Protein AF-A0A7C3QTP2-F1 (afdb_monomer_lite)

Sequence (251 aa):
MKILRPEEAEGLHLVMREFTPEELAEAYRLAREAFTAADLQAYTELDEGILAREVLGELEGNGQPARYEVHLSARTERHIKELRALAVAAHNGAEFATTLGQIMERLEAGPWSFGEPLYRLPAMEVHVRQVVLSSLVVDFAVHDRLPLVFLRGIKRAAVNLAGQDGAQPGGEVRPKTEGTIRIIRPEDSRGEPLLFRELTPEEPAEVYRLARESFTAADLQKYTELDEGVPAREVLAELEAAQKAIEEKPQ

pLDDT: mean 71.99, std 21.17, range [31.69, 98.0]

Secondary structure (DSSP, 8-state):
-----GGGSTT------PPPHHHHHHHHHHHHHHS-HHHHHHHHHS-HHHIIIIITTSTTSTTPPPPPEEEE-HHHHHHHHHHHHHHHHTT-HHHHHHHHHHHHHHHHH-GGGSSEEEEEEGGGTEEEEEEEETTEEEEEEEESSSSEEEEEEEEE-----TTSTT--TT---------------GGG------------THHHHHHHHHHHHH--HHHHHHT---PPPEEHHHHHHHHHHHHHHHHTS--

Structure (mmCIF, N/CA/C/O backbone):
data_AF-A0A7C3QTP2-F1
#
_entry.id   AF-A0A7C3QTP2-F1
#
loop_
_atom_site.group_PDB
_atom_site.id
_atom_site.type_symbol
_atom_site.label_atom_id
_atom_site.label_alt_id
_atom_site.label_comp_id
_atom_site.label_asym_id
_atom_site.label_entity_id
_atom_site.label_seq_id
_atom_site.pdbx_PDB_ins_code
_atom_site.Cartn_x
_atom_site.Cartn_y
_atom_site.Cartn_z
_atom_site.occupancy
_atom_site.B_iso_or_equiv
_atom_site.auth_seq_id
_atom_site.auth_comp_id
_atom_site.auth_asym_id
_atom_site.auth_atom_id
_atom_site.pdbx_PDB_model_num
ATOM 1 N N . MET A 1 1 ? -39.160 11.984 -22.315 1.00 39.50 1 MET A N 1
ATOM 2 C CA . MET A 1 1 ? -39.287 11.403 -20.964 1.00 39.50 1 MET A CA 1
ATOM 3 C C . MET A 1 1 ? -39.734 9.958 -21.149 1.00 39.50 1 MET A C 1
ATOM 5 O O . MET A 1 1 ? -40.855 9.741 -21.586 1.00 39.50 1 MET A O 1
ATOM 9 N N . LYS A 1 2 ? -38.812 8.995 -21.036 1.00 39.81 2 LYS A N 1
ATOM 10 C CA . LYS A 1 2 ? -39.054 7.586 -21.388 1.00 39.81 2 LYS A CA 1
ATOM 11 C C . LYS A 1 2 ? -39.356 6.835 -20.090 1.00 39.81 2 LYS A C 1
ATOM 13 O O . LYS A 1 2 ? -38.495 6.777 -19.221 1.00 39.81 2 LYS A O 1
ATOM 18 N N . ILE A 1 3 ? -40.588 6.359 -19.943 1.00 48.62 3 ILE A N 1
ATOM 19 C CA . ILE A 1 3 ? -41.019 5.553 -18.797 1.00 48.62 3 ILE A CA 1
ATOM 20 C C . ILE A 1 3 ? -40.575 4.116 -19.095 1.00 48.62 3 ILE A C 1
ATOM 22 O O . ILE A 1 3 ? -41.005 3.546 -20.099 1.00 48.62 3 ILE A O 1
ATOM 26 N N . LEU A 1 4 ? -39.647 3.591 -18.294 1.00 42.47 4 LEU A N 1
ATOM 27 C CA . LEU A 1 4 ? -39.165 2.208 -18.389 1.00 42.47 4 LEU A CA 1
ATOM 28 C C . LEU A 1 4 ? -40.241 1.240 -17.882 1.00 42.47 4 LEU A C 1
ATOM 30 O O . LEU A 1 4 ? -41.051 1.603 -17.024 1.00 42.47 4 LEU A O 1
ATOM 34 N N . ARG A 1 5 ? -40.275 0.030 -18.451 1.00 57.88 5 ARG A N 1
ATOM 35 C CA . ARG A 1 5 ? -41.284 -0.988 -18.122 1.00 57.88 5 ARG A CA 1
ATOM 36 C C . ARG A 1 5 ? -40.893 -1.758 -16.848 1.00 57.88 5 ARG A C 1
ATOM 38 O O . ARG A 1 5 ? -39.701 -1.930 -16.610 1.00 57.88 5 ARG A O 1
ATOM 45 N N . PRO A 1 6 ? -41.860 -2.250 -16.047 1.00 50.66 6 PRO A N 1
ATOM 46 C CA . PRO A 1 6 ? -41.593 -2.939 -14.774 1.00 50.66 6 PRO A CA 1
ATOM 47 C C . PRO A 1 6 ? -40.699 -4.181 -14.906 1.00 50.66 6 PRO A C 1
ATOM 49 O O . PRO A 1 6 ? -39.936 -4.488 -13.999 1.00 50.66 6 PRO A O 1
ATOM 52 N N . GLU A 1 7 ? -40.738 -4.848 -16.058 1.00 47.31 7 GLU A N 1
ATOM 53 C CA . GLU A 1 7 ? -39.912 -6.024 -16.361 1.00 47.31 7 GLU A CA 1
ATOM 54 C C . GLU A 1 7 ? -38.417 -5.720 -16.614 1.00 47.31 7 GLU A C 1
ATOM 56 O O . GLU A 1 7 ? -37.604 -6.636 -16.663 1.00 47.31 7 GLU A O 1
ATOM 61 N N . GLU A 1 8 ? -38.013 -4.448 -16.721 1.00 48.19 8 GLU A N 1
ATOM 62 C CA . GLU A 1 8 ? -36.600 -4.041 -16.850 1.00 48.19 8 GLU A CA 1
ATOM 63 C C . GLU A 1 8 ? -35.935 -3.748 -15.483 1.00 48.19 8 GLU A C 1
ATOM 65 O O . GLU A 1 8 ? -34.758 -3.391 -15.432 1.00 48.19 8 GLU A O 1
ATOM 70 N N . ALA A 1 9 ? -36.665 -3.911 -14.368 1.00 49.00 9 ALA A N 1
ATOM 71 C CA . ALA A 1 9 ? -36.191 -3.632 -13.005 1.00 49.00 9 ALA A CA 1
ATOM 72 C C . ALA A 1 9 ? -35.708 -4.872 -12.217 1.00 49.00 9 ALA A C 1
ATOM 74 O O . ALA A 1 9 ? -35.194 -4.723 -11.111 1.00 49.00 9 ALA A O 1
ATOM 75 N N . GLU A 1 10 ? -35.810 -6.087 -12.764 1.00 43.88 10 GLU A N 1
ATOM 76 C CA . GLU A 1 10 ? -35.509 -7.336 -12.030 1.00 43.88 10 GLU A CA 1
ATOM 77 C C . GLU A 1 10 ? -34.025 -7.769 -12.048 1.00 43.88 10 GLU A C 1
ATOM 79 O O . GLU A 1 10 ? -33.681 -8.865 -11.614 1.00 43.88 10 GLU A O 1
ATOM 84 N N . GLY A 1 11 ? -33.108 -6.920 -12.519 1.00 42.31 11 GLY A N 1
ATOM 85 C CA . GLY A 1 11 ? -31.705 -7.301 -12.744 1.00 42.31 11 GLY A CA 1
ATOM 86 C C . GLY A 1 11 ? -30.684 -6.908 -11.671 1.00 42.31 11 GLY A C 1
ATOM 87 O O . GLY A 1 11 ? -29.497 -7.133 -11.887 1.00 42.31 11 GLY A O 1
ATOM 88 N N . LEU A 1 12 ? -31.089 -6.281 -10.560 1.00 36.62 12 LEU A N 1
ATOM 89 C CA . LEU A 1 12 ? -30.155 -5.708 -9.574 1.00 36.62 12 LEU A CA 1
ATOM 90 C C . LEU A 1 12 ? -30.670 -5.824 -8.132 1.00 36.62 12 LEU A C 1
ATOM 92 O O . LEU A 1 12 ? -30.607 -4.887 -7.342 1.00 36.62 12 LEU A O 1
ATOM 96 N N . HIS A 1 13 ? -31.134 -7.012 -7.752 1.00 36.44 13 HIS A N 1
ATOM 97 C CA . HIS A 1 13 ? -31.083 -7.398 -6.346 1.00 36.44 13 HIS A CA 1
ATOM 98 C C . HIS A 1 13 ? -29.657 -7.864 -6.041 1.00 36.44 13 HIS A C 1
ATOM 100 O O . HIS A 1 13 ? -29.325 -9.035 -6.218 1.00 36.44 13 HIS A O 1
ATOM 106 N N . LEU A 1 14 ? -28.800 -6.942 -5.583 1.00 34.09 14 LEU A N 1
ATOM 107 C CA . LEU A 1 14 ? -27.666 -7.338 -4.751 1.00 34.09 14 LEU A CA 1
ATOM 108 C C . LEU A 1 14 ? -28.293 -7.992 -3.518 1.00 34.09 14 LEU A C 1
ATOM 110 O O . LEU A 1 14 ? -28.811 -7.310 -2.633 1.00 34.09 14 LEU A O 1
ATOM 114 N N . VAL A 1 15 ? -28.354 -9.320 -3.516 1.00 34.38 15 VAL A N 1
ATOM 115 C CA . VAL A 1 15 ? -28.761 -10.068 -2.336 1.00 34.38 15 VAL A CA 1
ATOM 116 C C . VAL A 1 15 ? -27.679 -9.774 -1.310 1.00 34.38 15 VAL A C 1
ATOM 118 O O . VAL A 1 15 ? -26.566 -10.286 -1.416 1.00 34.38 15 VAL A O 1
ATOM 121 N N . MET A 1 16 ? -27.979 -8.900 -0.347 1.00 31.69 16 MET A N 1
ATOM 122 C CA . MET A 1 16 ? -27.217 -8.845 0.890 1.00 31.69 16 MET A CA 1
ATOM 123 C C . MET A 1 16 ? -27.441 -10.189 1.573 1.00 31.69 16 MET A C 1
ATOM 125 O O . MET A 1 16 ? -28.389 -10.365 2.334 1.00 31.69 16 MET A O 1
ATOM 129 N N . ARG A 1 17 ? -26.636 -11.183 1.199 1.00 54.34 17 ARG A N 1
ATOM 130 C CA . ARG A 1 17 ? -26.600 -12.452 1.903 1.00 54.34 17 ARG A CA 1
ATOM 131 C C . ARG A 1 17 ? -26.052 -12.129 3.283 1.00 54.34 17 ARG A C 1
ATOM 133 O O . ARG A 1 17 ? -24.918 -11.673 3.408 1.00 54.34 17 ARG A O 1
ATOM 140 N N . GLU A 1 18 ? -26.887 -12.310 4.295 1.00 54.28 18 GLU A N 1
ATOM 141 C CA . GLU A 1 18 ? -26.429 -12.295 5.674 1.00 54.28 18 GLU A CA 1
ATOM 142 C C . GLU A 1 18 ? -25.393 -13.410 5.812 1.00 54.28 18 GLU A C 1
ATOM 144 O O . GLU A 1 18 ? -25.676 -14.577 5.533 1.00 54.28 18 GLU A O 1
ATOM 149 N N . PHE A 1 19 ? -24.162 -13.027 6.145 1.00 62.38 19 PHE A N 1
ATOM 150 C CA . PHE A 1 19 ? -23.107 -13.987 6.416 1.00 62.38 19 PHE A CA 1
ATOM 151 C C . PHE A 1 19 ? -23.491 -14.776 7.664 1.00 62.38 19 PHE A C 1
ATOM 153 O O . PHE A 1 19 ? -23.837 -14.200 8.700 1.00 62.38 19 PHE A O 1
ATOM 160 N N . THR A 1 20 ? -23.426 -16.098 7.562 1.00 81.00 20 THR A N 1
ATOM 161 C CA . THR A 1 20 ? -23.571 -16.972 8.726 1.00 81.00 20 THR A CA 1
ATOM 162 C C . THR A 1 20 ? -22.431 -16.712 9.717 1.00 81.00 20 THR A C 1
ATOM 164 O O . THR A 1 20 ? -21.344 -16.285 9.310 1.00 81.00 20 THR A O 1
ATOM 167 N N . PRO A 1 21 ? -22.631 -16.961 11.023 1.00 61.06 21 PRO A N 1
ATOM 168 C CA . PRO A 1 21 ? -21.562 -16.853 12.010 1.00 61.06 21 PRO A CA 1
ATOM 169 C C . PRO A 1 21 ? -20.305 -17.657 11.643 1.00 61.06 21 PRO A C 1
ATOM 171 O O . PRO A 1 21 ? -19.206 -17.191 11.942 1.00 61.06 21 PRO A O 1
ATOM 174 N N . GLU A 1 22 ? -20.432 -18.807 10.964 1.00 60.72 22 GLU A N 1
ATOM 175 C CA . GLU A 1 22 ? -19.278 -19.573 10.475 1.00 60.72 22 GLU A CA 1
ATOM 176 C C . GLU A 1 22 ? -18.556 -18.882 9.313 1.00 60.72 22 GLU A C 1
ATOM 178 O O . GLU A 1 22 ? -17.332 -18.800 9.330 1.00 60.72 22 GLU A O 1
ATOM 183 N N . GLU A 1 23 ? -19.279 -18.336 8.330 1.00 59.62 23 GLU A N 1
ATOM 184 C CA . GLU A 1 23 ? -18.666 -17.582 7.225 1.00 59.62 23 GLU A CA 1
ATOM 185 C C . GLU A 1 23 ? -17.977 -16.312 7.722 1.00 59.62 23 GLU A C 1
ATOM 187 O O . GLU A 1 23 ? -16.914 -15.945 7.228 1.00 59.62 23 GLU A O 1
ATOM 192 N N . LEU A 1 24 ? -18.560 -15.661 8.730 1.00 53.72 24 LEU A N 1
ATOM 193 C CA . LEU A 1 24 ? -17.943 -14.538 9.422 1.00 53.72 24 LEU A CA 1
ATOM 194 C C . LEU A 1 24 ? -16.686 -14.989 10.168 1.00 53.72 24 LEU A C 1
ATOM 196 O O . LEU A 1 24 ? -15.647 -14.360 10.010 1.00 53.72 24 LEU A O 1
ATOM 200 N N . ALA A 1 25 ? -16.743 -16.079 10.937 1.00 54.16 25 ALA A N 1
ATOM 201 C CA . ALA A 1 25 ? -15.590 -16.616 11.660 1.00 54.16 25 ALA A CA 1
ATOM 202 C C . ALA A 1 25 ? -14.457 -17.058 10.720 1.00 54.16 25 ALA A C 1
ATOM 204 O O . ALA A 1 25 ? -13.287 -16.828 11.022 1.00 54.16 25 ALA A O 1
ATOM 205 N N . GLU A 1 26 ? -14.795 -17.629 9.568 1.00 58.34 26 GLU A N 1
ATOM 206 C CA . GLU A 1 26 ? -13.856 -18.040 8.529 1.00 58.34 26 GLU A CA 1
ATOM 207 C C . GLU A 1 26 ? -13.271 -16.833 7.788 1.00 58.34 26 GLU A C 1
ATOM 209 O O . GLU A 1 26 ? -12.059 -16.751 7.603 1.00 58.34 26 GLU A O 1
ATOM 214 N N . ALA A 1 27 ? -14.088 -15.832 7.450 1.00 52.66 27 ALA A N 1
ATOM 215 C CA . ALA A 1 27 ? -13.608 -14.559 6.917 1.00 52.66 27 ALA A CA 1
ATOM 216 C C . ALA A 1 27 ? -12.699 -13.837 7.925 1.00 52.66 27 ALA A C 1
ATOM 218 O O . ALA A 1 27 ? -11.672 -13.282 7.537 1.00 52.66 27 ALA A O 1
ATOM 219 N N . TYR A 1 28 ? -13.020 -13.899 9.221 1.00 51.44 28 TYR A N 1
ATOM 220 C CA . TYR A 1 28 ? -12.173 -13.402 10.304 1.00 51.44 28 TYR A CA 1
ATOM 221 C C . TYR A 1 28 ? -10.883 -14.205 10.439 1.00 51.44 28 TYR A C 1
ATOM 223 O O . TYR A 1 28 ? -9.834 -13.605 10.655 1.00 51.44 28 TYR A O 1
ATOM 231 N N . ARG A 1 29 ? -10.928 -15.534 10.293 1.00 55.88 29 ARG A N 1
ATOM 232 C CA . ARG A 1 29 ? -9.736 -16.387 10.292 1.00 55.88 29 ARG A CA 1
ATOM 233 C C . ARG A 1 29 ? -8.841 -16.053 9.108 1.00 55.88 29 ARG A C 1
ATOM 235 O O . ARG A 1 29 ? -7.669 -15.797 9.324 1.00 55.88 29 ARG A O 1
ATOM 242 N N . LEU A 1 30 ? -9.381 -15.972 7.895 1.00 52.03 30 LEU A N 1
ATOM 243 C CA . LEU A 1 30 ? -8.636 -15.624 6.682 1.00 52.03 30 LEU A CA 1
ATOM 244 C C . LEU A 1 30 ? -8.094 -14.189 6.733 1.00 52.03 30 LEU A C 1
ATOM 246 O O . LEU A 1 30 ? -6.962 -13.936 6.320 1.00 52.03 30 LEU A O 1
ATOM 250 N N . ALA A 1 31 ? -8.861 -13.246 7.287 1.00 47.97 31 ALA A N 1
ATOM 251 C CA . ALA A 1 31 ? -8.382 -11.894 7.552 1.00 47.97 31 ALA A CA 1
ATOM 252 C C . ALA A 1 31 ? -7.242 -11.905 8.581 1.00 47.97 31 ALA A C 1
ATOM 254 O O . ALA A 1 31 ? -6.238 -11.245 8.356 1.00 47.97 31 ALA A O 1
ATOM 255 N N . ARG A 1 32 ? -7.352 -12.693 9.655 1.00 44.44 32 ARG A N 1
ATOM 256 C CA . ARG A 1 32 ? -6.334 -12.863 10.706 1.00 44.44 32 ARG A CA 1
ATOM 257 C C . ARG A 1 32 ? -5.135 -13.728 10.291 1.00 44.44 32 ARG A C 1
ATOM 259 O O . ARG A 1 32 ? -4.078 -13.636 10.887 1.00 44.44 32 ARG A O 1
ATOM 266 N N . GLU A 1 33 ? -5.255 -14.582 9.288 1.00 48.97 33 GLU A N 1
ATOM 267 C CA . GLU A 1 33 ? -4.113 -15.296 8.701 1.00 48.97 33 GLU A CA 1
ATOM 268 C C . GLU A 1 33 ? -3.343 -14.389 7.742 1.00 48.97 33 GLU A C 1
ATOM 270 O O . GLU A 1 33 ? -2.141 -14.554 7.541 1.00 48.97 33 GLU A O 1
ATOM 275 N N . ALA A 1 34 ? -4.028 -13.397 7.176 1.00 47.16 34 ALA A N 1
ATOM 276 C CA . ALA A 1 34 ? -3.427 -12.403 6.307 1.00 47.16 34 ALA A CA 1
ATOM 277 C C . ALA A 1 34 ? -3.008 -11.101 7.012 1.00 47.16 34 ALA A C 1
ATOM 279 O O . ALA A 1 34 ? -2.331 -10.285 6.390 1.00 47.16 34 ALA A O 1
ATOM 280 N N . PHE A 1 35 ? -3.411 -10.920 8.269 1.00 45.53 35 PHE A N 1
ATOM 281 C CA . PHE A 1 35 ? -2.879 -9.959 9.230 1.00 45.53 35 PHE A CA 1
ATOM 282 C C . PHE A 1 35 ? -2.231 -10.773 10.341 1.00 45.53 35 PHE A C 1
ATOM 284 O O . PHE A 1 35 ? -2.936 -11.277 11.212 1.00 45.53 35 PHE A O 1
ATOM 291 N N . THR A 1 36 ? -0.911 -10.941 10.317 1.00 57.16 36 THR A N 1
ATOM 292 C CA . THR A 1 36 ? -0.241 -11.673 11.396 1.00 57.16 36 THR A CA 1
ATOM 293 C C . THR A 1 36 ? -0.551 -11.009 12.741 1.00 57.16 36 THR A C 1
ATOM 295 O O . THR A 1 36 ? -0.814 -9.808 12.816 1.00 57.16 36 THR A O 1
ATOM 298 N N . ALA A 1 37 ? -0.522 -11.775 13.834 1.00 46.78 37 ALA A N 1
ATOM 299 C CA . ALA A 1 37 ? -0.627 -11.178 15.166 1.00 46.78 37 ALA A CA 1
ATOM 300 C C . ALA A 1 37 ? 0.446 -10.087 15.381 1.00 46.78 37 ALA A C 1
ATOM 302 O O . ALA A 1 37 ? 0.185 -9.153 16.123 1.00 46.78 37 ALA A O 1
ATOM 303 N N . ALA A 1 38 ? 1.583 -10.159 14.674 1.00 48.75 38 ALA A N 1
ATOM 304 C CA . ALA A 1 38 ? 2.617 -9.125 14.616 1.00 48.75 38 ALA A CA 1
ATOM 305 C C . ALA A 1 38 ? 2.172 -7.861 13.879 1.00 48.75 38 ALA A C 1
ATOM 307 O O . ALA A 1 38 ? 2.346 -6.769 14.409 1.00 48.75 38 ALA A O 1
ATOM 308 N N . ASP A 1 39 ? 1.545 -8.005 12.703 1.00 50.25 39 ASP A N 1
ATOM 309 C CA . ASP A 1 39 ? 0.965 -6.873 11.976 1.00 50.25 39 ASP A CA 1
ATOM 310 C C . ASP A 1 39 ? -0.023 -6.149 12.885 1.00 50.25 39 ASP A C 1
ATOM 312 O O . ASP A 1 39 ? 0.014 -4.933 12.930 1.00 50.25 39 ASP A O 1
ATOM 316 N N . LEU A 1 40 ? -0.840 -6.904 13.637 1.00 53.12 40 LEU A N 1
ATOM 317 C CA . LEU A 1 40 ? -1.827 -6.427 14.613 1.00 53.12 40 LEU A CA 1
ATOM 318 C C . LEU A 1 40 ? -1.211 -5.833 15.890 1.00 53.12 40 LEU A C 1
ATOM 320 O O . LEU A 1 40 ? -1.779 -4.907 16.454 1.00 53.12 40 LEU A O 1
ATOM 324 N N . GLN A 1 41 ? -0.071 -6.341 16.354 1.00 47.06 41 GLN A N 1
ATOM 325 C CA . GLN A 1 41 ? 0.586 -5.881 17.580 1.00 47.06 41 GLN A CA 1
ATOM 326 C C . GLN A 1 41 ? 1.477 -4.655 17.336 1.00 47.06 41 GLN A C 1
ATOM 328 O O . GLN A 1 41 ? 1.577 -3.802 18.215 1.00 47.06 41 GLN A O 1
ATOM 333 N N . ALA A 1 42 ? 1.987 -4.470 16.113 1.00 52.38 42 ALA A N 1
ATOM 334 C CA . ALA A 1 42 ? 2.519 -3.189 15.654 1.00 52.38 42 ALA A CA 1
ATOM 335 C C . ALA A 1 42 ? 1.469 -2.055 15.742 1.00 52.38 42 ALA A C 1
ATOM 337 O O . ALA A 1 42 ? 1.854 -0.909 15.934 1.00 52.38 42 ALA A O 1
ATOM 338 N N . TYR A 1 43 ? 0.153 -2.346 15.712 1.00 50.59 43 TYR A N 1
ATOM 339 C CA . TYR A 1 43 ? -0.899 -1.344 16.001 1.00 50.59 43 TYR A CA 1
ATOM 340 C C . TYR A 1 43 ? -0.955 -0.933 17.476 1.00 50.59 43 TYR A C 1
ATOM 342 O O . TYR A 1 43 ? -1.401 0.168 17.777 1.00 50.59 43 TYR A O 1
ATOM 350 N N . THR A 1 44 ? -0.564 -1.817 18.395 1.00 47.47 44 THR A N 1
ATOM 351 C CA . THR A 1 44 ? -0.568 -1.549 19.843 1.00 47.47 44 THR A CA 1
ATOM 352 C C . THR A 1 44 ? 0.784 -1.064 20.366 1.00 47.47 44 THR A C 1
ATOM 354 O O . THR A 1 44 ? 0.827 -0.439 21.420 1.00 47.47 44 THR A O 1
ATOM 357 N N . GLU A 1 45 ? 1.875 -1.352 19.648 1.00 44.38 45 GLU A N 1
ATOM 358 C CA . GLU A 1 45 ? 3.251 -0.967 19.998 1.00 44.38 45 GLU A CA 1
ATOM 359 C C . GLU A 1 45 ? 3.811 0.186 19.149 1.00 44.38 45 GLU A C 1
ATOM 361 O O . GLU A 1 45 ? 4.883 0.694 19.476 1.00 44.38 45 GLU A O 1
ATOM 366 N N . LEU A 1 46 ? 3.088 0.652 18.115 1.00 48.78 46 LEU A N 1
ATOM 367 C CA . LEU A 1 46 ? 3.207 2.029 17.624 1.00 48.78 46 LEU A CA 1
ATOM 368 C C . LEU A 1 46 ? 2.886 2.941 18.809 1.00 48.78 46 LEU A C 1
ATOM 370 O O . LEU A 1 46 ? 1.726 3.242 19.079 1.00 48.78 46 LEU A O 1
ATOM 374 N N . ASP A 1 47 ? 3.945 3.249 19.552 1.00 44.72 47 ASP A N 1
ATOM 375 C CA . ASP A 1 47 ? 3.996 3.907 20.845 1.00 44.72 47 ASP A CA 1
ATOM 376 C C . ASP A 1 47 ? 2.785 4.827 21.045 1.00 44.72 47 ASP A C 1
ATOM 378 O O . ASP A 1 47 ? 2.642 5.845 20.356 1.00 44.72 47 ASP A O 1
ATOM 382 N N . GLU A 1 48 ? 1.910 4.486 22.001 1.00 45.66 48 GLU A N 1
ATOM 383 C CA . GLU A 1 48 ? 0.839 5.388 22.444 1.00 45.66 48 GLU A CA 1
ATOM 384 C C . GLU A 1 48 ? 1.416 6.782 22.791 1.00 45.66 48 GLU A C 1
ATOM 386 O O . GLU A 1 48 ? 0.698 7.780 22.747 1.00 45.66 48 GLU A O 1
ATOM 391 N N . GLY A 1 49 ? 2.727 6.880 23.072 1.00 42.94 49 GLY A N 1
ATOM 392 C CA . GLY A 1 49 ? 3.476 8.123 23.233 1.00 42.94 49 GLY A CA 1
ATOM 393 C C . GLY A 1 49 ? 3.815 8.904 21.951 1.00 42.94 49 GLY A C 1
ATOM 394 O O . GLY A 1 49 ? 3.877 10.132 22.037 1.00 42.94 49 GLY A O 1
ATOM 395 N N . ILE A 1 50 ? 3.999 8.262 20.788 1.00 46.25 50 ILE A N 1
ATOM 396 C CA . ILE A 1 50 ? 4.360 8.925 19.513 1.00 46.25 50 ILE A CA 1
ATOM 397 C C . ILE A 1 50 ? 3.098 9.379 18.764 1.00 46.25 50 ILE A C 1
ATOM 399 O O . ILE A 1 50 ? 2.991 10.543 18.374 1.00 46.25 50 ILE A O 1
ATOM 403 N N . LEU A 1 51 ? 2.076 8.522 18.660 1.00 48.25 51 LEU A N 1
ATOM 404 C CA . LEU A 1 51 ? 0.838 8.869 17.946 1.00 48.25 51 LEU A CA 1
ATOM 405 C C . LEU A 1 51 ? -0.050 9.861 18.721 1.00 48.25 51 LEU A C 1
ATOM 407 O O . LEU A 1 51 ? -0.705 10.705 18.111 1.00 48.25 51 LEU A O 1
ATOM 411 N N . ALA A 1 52 ? -0.076 9.823 20.058 1.00 49.12 52 ALA A N 1
ATOM 412 C CA . ALA A 1 52 ? -0.974 10.699 20.820 1.00 49.12 52 ALA A CA 1
ATOM 413 C C . ALA A 1 52 ? -0.434 12.123 21.040 1.00 49.12 52 ALA A C 1
ATOM 415 O O . ALA A 1 52 ? -1.226 13.029 21.301 1.00 49.12 52 ALA A O 1
ATOM 416 N N . ARG A 1 53 ? 0.888 12.347 20.962 1.00 45.41 53 ARG A N 1
ATOM 417 C CA . ARG A 1 53 ? 1.490 13.665 21.243 1.00 45.41 53 ARG A CA 1
ATOM 418 C C . ARG A 1 53 ? 1.838 14.488 20.006 1.00 45.41 53 ARG A C 1
ATOM 420 O O . ARG A 1 53 ? 1.672 15.701 20.083 1.00 45.41 53 ARG A O 1
ATOM 427 N N . GLU A 1 54 ? 2.254 13.877 18.897 1.00 51.16 54 GLU A N 1
ATOM 428 C CA . GLU A 1 54 ? 2.554 14.623 17.661 1.00 51.16 54 GLU A CA 1
ATOM 429 C C . GLU A 1 54 ? 1.349 14.696 16.712 1.00 51.16 54 GLU A C 1
ATOM 431 O O . GLU A 1 54 ? 1.028 15.775 16.221 1.00 51.16 54 GLU A O 1
ATOM 436 N N . VAL A 1 55 ? 0.592 13.607 16.529 1.00 50.97 55 VAL A N 1
ATOM 437 C CA . VAL A 1 55 ? -0.513 13.584 15.545 1.00 50.97 55 VAL A CA 1
ATOM 438 C C . VAL A 1 55 ? -1.771 14.302 16.046 1.00 50.97 55 VAL A C 1
ATOM 440 O O . VAL A 1 55 ? -2.468 14.938 15.263 1.00 50.97 55 VAL A O 1
ATOM 443 N N . LEU A 1 56 ? -2.075 14.257 17.348 1.00 50.94 56 LEU A N 1
ATOM 444 C CA . LEU A 1 56 ? -3.246 14.953 17.911 1.00 50.94 56 LEU A CA 1
ATOM 445 C C . LEU A 1 56 ? -2.947 16.391 18.371 1.00 50.94 56 LEU A C 1
ATOM 447 O O . LEU A 1 56 ? -3.882 17.171 18.542 1.00 50.94 56 LEU A O 1
ATOM 451 N N . GLY A 1 57 ? -1.673 16.753 18.563 1.00 46.25 57 GLY A N 1
ATOM 452 C CA . GLY A 1 57 ? -1.258 18.054 19.104 1.00 46.25 57 GLY A CA 1
ATOM 453 C C . GLY A 1 57 ? -1.188 19.200 18.088 1.00 46.25 57 GLY A C 1
ATOM 454 O O . GLY A 1 57 ? -1.280 20.357 18.491 1.00 46.25 57 GLY A O 1
ATOM 455 N N . GLU A 1 58 ? -1.068 18.912 16.787 1.00 49.66 58 GLU A N 1
ATOM 456 C CA . GLU A 1 58 ? -0.860 19.942 15.748 1.00 49.66 58 GLU A CA 1
ATOM 457 C C . GLU A 1 58 ? -1.988 20.050 14.703 1.00 49.66 58 GLU A C 1
ATOM 459 O O . GLU A 1 58 ? -1.913 20.860 13.778 1.00 49.66 58 GLU A O 1
ATOM 464 N N . LEU A 1 59 ? -3.094 19.316 14.867 1.00 51.12 59 LEU A N 1
ATOM 465 C CA . LEU A 1 59 ? -4.254 19.403 13.961 1.00 51.12 59 LEU A CA 1
ATOM 466 C C . LEU A 1 59 ? -5.048 20.724 14.072 1.00 51.12 59 LEU A C 1
ATOM 468 O O . LEU A 1 59 ? -6.033 20.910 13.358 1.00 51.12 59 LEU A O 1
ATOM 472 N N . GLU A 1 60 ? -4.615 21.677 14.902 1.00 48.69 60 GLU A N 1
ATOM 473 C CA . GLU A 1 60 ? -5.215 23.019 15.003 1.00 48.69 60 GLU A CA 1
ATOM 474 C C . GLU A 1 60 ? -4.741 24.004 13.900 1.00 48.69 60 GLU A C 1
ATOM 476 O O . GLU A 1 60 ? -5.039 25.199 13.941 1.00 48.69 60 GLU A O 1
ATOM 481 N N . GLY A 1 61 ? -4.026 23.529 12.871 1.00 53.66 61 GLY A N 1
ATOM 482 C CA . GLY A 1 61 ? -3.444 24.362 11.812 1.00 53.66 61 GLY A CA 1
ATOM 483 C C . GLY A 1 61 ? -4.353 24.662 10.604 1.00 53.66 61 GLY A C 1
ATOM 484 O O . GLY A 1 61 ? -4.529 23.837 9.713 1.00 53.66 61 GLY A O 1
ATOM 485 N N . ASN A 1 62 ? -4.837 25.905 10.500 1.00 65.19 62 ASN A N 1
ATOM 486 C CA . ASN A 1 62 ? -5.194 26.636 9.262 1.00 65.19 62 ASN A CA 1
ATOM 487 C C . ASN A 1 62 ? -6.175 26.007 8.239 1.00 65.19 62 ASN A C 1
ATOM 489 O O . ASN A 1 62 ? -6.289 26.518 7.123 1.00 65.19 62 ASN A O 1
ATOM 493 N N . GLY A 1 63 ? -6.915 24.950 8.582 1.00 72.00 63 GLY A N 1
ATOM 494 C CA . GLY A 1 63 ? -7.960 24.388 7.714 1.00 72.00 63 GLY A CA 1
ATOM 495 C C . GLY A 1 63 ? -7.446 23.639 6.479 1.00 72.00 63 GLY A C 1
ATOM 496 O O . GLY A 1 63 ? -8.221 23.396 5.553 1.00 72.00 63 GLY A O 1
ATOM 497 N N . GLN A 1 64 ? -6.164 23.261 6.443 1.00 71.06 64 GLN A N 1
ATOM 498 C CA . GLN A 1 64 ? -5.710 22.277 5.462 1.00 71.06 64 GLN A CA 1
ATOM 499 C C . GLN A 1 64 ? -6.203 20.886 5.882 1.00 71.06 64 GLN A C 1
ATOM 501 O O . GLN A 1 64 ? -6.126 20.552 7.064 1.00 71.06 64 GLN A O 1
ATOM 506 N N . PRO A 1 65 ? -6.735 20.074 4.951 1.00 76.31 65 PRO A N 1
ATOM 507 C CA . PRO A 1 65 ? -7.141 18.716 5.277 1.00 76.31 65 PRO A CA 1
ATOM 508 C C . PRO A 1 65 ? -5.921 17.938 5.775 1.00 76.31 65 PRO A C 1
ATOM 510 O O . PRO A 1 65 ? -4.876 17.942 5.120 1.00 76.31 65 PRO A O 1
ATOM 513 N N . ALA A 1 66 ? -6.062 17.294 6.935 1.00 81.94 66 ALA A N 1
ATOM 514 C CA . ALA A 1 66 ? -5.037 16.417 7.481 1.00 81.94 66 ALA A CA 1
ATOM 515 C C . ALA A 1 66 ? -4.670 15.363 6.427 1.00 81.94 66 ALA A C 1
ATOM 517 O O . ALA A 1 66 ? -5.550 14.679 5.895 1.00 81.94 66 ALA A O 1
ATOM 518 N N . ARG A 1 67 ? -3.382 15.277 6.085 1.00 92.94 67 ARG A N 1
ATOM 519 C CA . ARG A 1 67 ? -2.879 14.235 5.186 1.00 92.94 67 ARG A CA 1
ATOM 520 C C . ARG A 1 67 ? -2.811 12.922 5.948 1.00 92.94 67 ARG A C 1
ATOM 522 O O . ARG A 1 67 ? -2.443 12.916 7.117 1.00 92.94 67 ARG A O 1
ATOM 529 N N . TYR A 1 68 ? -3.152 11.835 5.270 1.00 94.88 68 TYR A N 1
ATOM 530 C CA . TYR A 1 68 ? -2.996 10.499 5.818 1.00 94.88 68 TYR A CA 1
ATOM 531 C C . TYR A 1 68 ? -1.534 10.064 5.723 1.00 94.88 68 TYR A C 1
ATOM 533 O O . TYR A 1 68 ? -0.882 10.268 4.698 1.00 94.88 68 TYR A O 1
ATOM 541 N N . GLU A 1 69 ? -1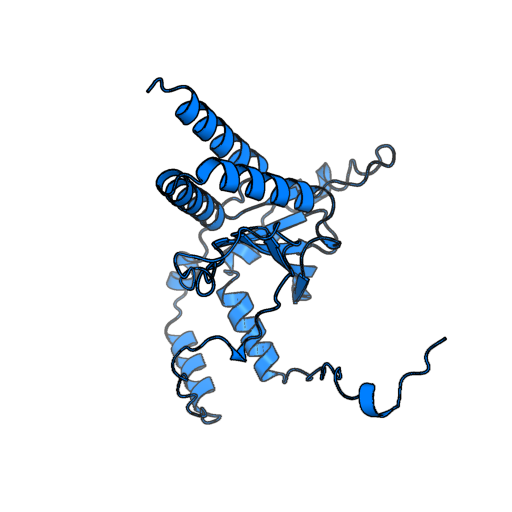.039 9.435 6.778 1.00 95.06 69 GLU A N 1
ATOM 542 C CA . GLU A 1 69 ? 0.243 8.746 6.796 1.00 95.06 69 GLU A CA 1
ATOM 543 C C . GLU A 1 69 ? 0.068 7.350 6.200 1.00 95.06 69 GLU A C 1
ATOM 545 O O . GLU A 1 69 ? -0.849 6.613 6.564 1.00 95.06 69 GLU A O 1
ATOM 550 N N . VAL A 1 70 ? 0.928 6.987 5.247 1.00 96.25 70 VAL A N 1
ATOM 551 C CA . VAL A 1 70 ? 0.873 5.689 4.566 1.00 96.25 70 VAL A CA 1
ATOM 552 C C . VAL A 1 70 ? 2.062 4.843 5.008 1.00 96.25 70 VAL A C 1
ATOM 554 O O . VAL A 1 70 ? 3.213 5.161 4.698 1.00 96.25 70 VAL A O 1
ATOM 557 N N . HIS A 1 71 ? 1.772 3.745 5.700 1.00 94.88 71 HIS A N 1
ATOM 558 C CA . HIS A 1 71 ? 2.758 2.796 6.211 1.00 94.88 71 HIS A CA 1
ATOM 559 C C . HIS A 1 71 ? 2.715 1.487 5.428 1.00 94.88 71 HIS A C 1
ATOM 561 O O . HIS A 1 71 ? 1.650 1.040 4.985 1.00 94.88 71 HIS A O 1
ATOM 567 N N . LEU A 1 72 ? 3.873 0.839 5.291 1.00 93.06 72 LEU A N 1
ATOM 568 C CA . LEU A 1 72 ? 3.965 -0.522 4.767 1.00 93.06 72 LEU A CA 1
ATOM 569 C C . LEU A 1 72 ? 4.757 -1.418 5.718 1.00 93.06 72 LEU A C 1
ATOM 571 O O . LEU A 1 72 ? 5.665 -0.959 6.405 1.00 93.06 72 LEU A O 1
ATOM 575 N N . SER A 1 73 ? 4.451 -2.714 5.707 1.00 88.19 73 SER A N 1
ATOM 576 C CA . SER A 1 73 ? 5.327 -3.712 6.323 1.00 88.19 73 SER A CA 1
ATOM 577 C C . SER A 1 73 ? 6.584 -3.926 5.473 1.00 88.19 73 SER A C 1
ATOM 579 O O . SER A 1 73 ? 6.545 -3.775 4.244 1.00 88.19 73 SER A O 1
ATOM 581 N N . ALA A 1 74 ? 7.686 -4.362 6.089 1.00 85.38 74 ALA A N 1
ATOM 582 C CA . ALA A 1 74 ? 8.921 -4.664 5.356 1.00 85.38 74 ALA A CA 1
ATOM 583 C C . ALA A 1 74 ? 8.724 -5.797 4.328 1.00 85.38 74 ALA A C 1
ATOM 585 O O . ALA A 1 74 ? 9.390 -5.863 3.290 1.00 85.38 74 ALA A O 1
ATOM 586 N N . ARG A 1 75 ? 7.766 -6.704 4.566 1.00 88.00 75 ARG A N 1
ATOM 587 C CA . ARG A 1 75 ? 7.323 -7.678 3.557 1.00 88.00 75 ARG A CA 1
ATOM 588 C C . ARG A 1 75 ? 6.716 -6.996 2.326 1.00 88.00 75 ARG A C 1
ATOM 590 O O . ARG A 1 75 ? 7.095 -7.346 1.207 1.00 88.00 75 ARG A O 1
ATOM 597 N N . THR A 1 76 ? 5.794 -6.051 2.512 1.00 91.06 76 THR A N 1
ATOM 598 C CA . THR A 1 76 ? 5.169 -5.310 1.405 1.00 91.06 76 THR A CA 1
ATOM 599 C C . THR A 1 76 ? 6.197 -4.471 0.652 1.00 91.06 76 THR A C 1
ATOM 601 O O . THR A 1 76 ? 6.195 -4.466 -0.578 1.00 91.06 76 THR A O 1
ATOM 604 N N . GLU A 1 77 ? 7.122 -3.827 1.362 1.00 92.62 77 GLU A N 1
ATOM 605 C CA . GLU A 1 77 ? 8.226 -3.080 0.757 1.00 92.62 77 GLU A CA 1
ATOM 606 C C . GLU A 1 77 ? 9.105 -3.970 -0.136 1.00 92.62 77 GLU A C 1
ATOM 608 O O . GLU A 1 77 ? 9.310 -3.660 -1.315 1.00 92.62 77 GLU A O 1
ATOM 613 N N . ARG A 1 78 ? 9.592 -5.105 0.391 1.00 92.88 78 ARG A N 1
ATOM 614 C CA . ARG A 1 78 ? 10.376 -6.073 -0.396 1.00 92.88 78 ARG A CA 1
ATOM 615 C C . ARG A 1 78 ? 9.617 -6.511 -1.642 1.00 92.88 78 ARG A C 1
ATOM 617 O O . ARG A 1 78 ? 10.189 -6.538 -2.730 1.00 92.88 78 ARG A O 1
ATOM 624 N N . HIS A 1 79 ? 8.321 -6.772 -1.503 1.00 94.56 79 HIS A N 1
ATOM 625 C CA . HIS A 1 79 ? 7.500 -7.172 -2.634 1.00 94.56 79 HIS A CA 1
ATOM 626 C C . HIS A 1 79 ? 7.338 -6.057 -3.682 1.00 94.56 79 HIS A C 1
ATOM 628 O O . HIS A 1 79 ? 7.413 -6.322 -4.880 1.00 94.56 79 HIS A O 1
ATOM 634 N N . ILE A 1 80 ? 7.196 -4.793 -3.270 1.00 95.81 80 ILE A N 1
ATOM 635 C CA . ILE A 1 80 ? 7.212 -3.642 -4.189 1.00 95.81 80 ILE A CA 1
ATOM 636 C C . ILE A 1 80 ? 8.541 -3.577 -4.954 1.00 95.81 80 ILE A C 1
ATOM 638 O O . ILE A 1 80 ? 8.538 -3.381 -6.173 1.00 95.81 80 ILE A O 1
ATOM 642 N N . LYS A 1 81 ? 9.672 -3.770 -4.262 1.00 95.75 81 LYS A N 1
ATOM 643 C CA . LYS A 1 81 ? 11.013 -3.780 -4.871 1.00 95.75 81 LYS A CA 1
ATOM 644 C C . LYS A 1 81 ? 11.150 -4.899 -5.911 1.00 95.75 81 LYS A C 1
ATOM 646 O O . LYS A 1 81 ? 11.632 -4.648 -7.017 1.00 95.75 81 LYS A O 1
ATOM 651 N N . GLU A 1 82 ? 10.657 -6.097 -5.604 1.00 95.69 82 GLU A N 1
ATOM 652 C CA . GLU A 1 82 ? 10.599 -7.226 -6.544 1.00 95.69 82 GLU A CA 1
ATOM 653 C C . GLU A 1 82 ? 9.725 -6.916 -7.768 1.00 95.69 82 GLU A C 1
ATOM 655 O O . GLU A 1 82 ? 10.164 -7.093 -8.907 1.00 95.69 82 GLU A O 1
ATOM 660 N N . LEU A 1 83 ? 8.506 -6.405 -7.559 1.00 95.12 83 LEU A N 1
ATOM 661 C CA . LEU A 1 83 ? 7.596 -6.042 -8.649 1.00 95.12 83 LEU A CA 1
ATOM 662 C C . LEU A 1 83 ? 8.194 -4.968 -9.560 1.00 95.12 83 LEU A C 1
ATOM 664 O O . LEU A 1 83 ? 8.047 -5.054 -10.782 1.00 95.12 83 LEU A O 1
ATOM 668 N N . ARG A 1 84 ? 8.912 -3.995 -8.990 1.00 95.12 84 ARG A N 1
ATOM 669 C CA . ARG A 1 84 ? 9.644 -2.994 -9.766 1.00 95.12 84 ARG A CA 1
ATOM 670 C C . ARG A 1 84 ? 10.756 -3.626 -10.592 1.00 95.12 84 ARG A C 1
ATOM 672 O O . ARG A 1 84 ? 10.871 -3.305 -11.771 1.00 95.12 84 ARG A O 1
ATOM 679 N N . ALA A 1 85 ? 11.563 -4.514 -10.010 1.00 93.69 85 ALA A N 1
ATOM 680 C CA . ALA A 1 85 ? 12.630 -5.196 -10.743 1.00 93.69 85 ALA A CA 1
ATOM 681 C C . ALA A 1 85 ? 12.067 -5.983 -11.941 1.00 93.69 85 ALA A C 1
ATOM 683 O O . ALA A 1 85 ? 12.592 -5.889 -13.052 1.00 93.69 85 ALA A O 1
ATOM 684 N N . LEU A 1 86 ? 10.941 -6.677 -11.740 1.00 92.69 86 LEU A N 1
ATOM 685 C CA . LEU A 1 86 ? 10.215 -7.360 -12.811 1.00 92.69 86 LEU A CA 1
ATOM 686 C C . LEU A 1 86 ? 9.682 -6.386 -13.871 1.00 92.69 86 LEU A C 1
ATOM 688 O O . LEU A 1 86 ? 9.714 -6.704 -15.058 1.00 92.69 86 LEU A O 1
ATOM 692 N N . ALA A 1 87 ? 9.205 -5.207 -13.469 1.00 92.62 87 ALA A N 1
ATOM 693 C CA . ALA A 1 87 ? 8.727 -4.194 -14.403 1.00 92.62 87 ALA A CA 1
ATOM 694 C C . ALA A 1 87 ? 9.869 -3.578 -15.236 1.00 92.62 87 ALA A C 1
ATOM 696 O O . ALA A 1 87 ? 9.762 -3.401 -16.449 1.00 92.62 87 ALA A O 1
ATOM 697 N N . VAL A 1 88 ? 11.019 -3.305 -14.617 1.00 92.25 88 VAL A N 1
ATOM 698 C CA . VAL A 1 88 ? 12.216 -2.838 -15.333 1.00 92.25 88 VAL A CA 1
ATOM 699 C C . VAL A 1 88 ? 12.664 -3.876 -16.366 1.00 92.25 88 VAL A C 1
ATOM 701 O O . VAL A 1 88 ? 12.903 -3.519 -17.518 1.00 92.25 88 VAL A O 1
ATOM 704 N N . ALA A 1 89 ? 12.699 -5.159 -15.991 1.00 91.31 89 ALA A N 1
ATOM 705 C CA . ALA A 1 89 ? 13.038 -6.249 -16.908 1.00 91.31 89 ALA A CA 1
ATOM 706 C C . ALA A 1 89 ? 12.044 -6.389 -18.078 1.00 91.31 89 ALA A C 1
ATOM 708 O O . ALA A 1 89 ? 12.430 -6.813 -19.163 1.00 91.31 89 ALA A O 1
ATOM 709 N N . ALA A 1 90 ? 10.782 -6.003 -17.876 1.00 91.38 90 ALA A N 1
ATOM 710 C CA . ALA A 1 90 ? 9.739 -5.994 -18.900 1.00 91.38 90 ALA A CA 1
ATOM 711 C C . ALA A 1 90 ? 9.621 -4.653 -19.656 1.00 91.38 90 ALA A C 1
ATOM 713 O O . ALA A 1 90 ? 8.647 -4.447 -20.378 1.00 91.38 90 ALA A O 1
ATOM 714 N N . HIS A 1 91 ? 10.586 -3.739 -19.495 1.00 93.12 91 HIS A N 1
ATOM 715 C CA . HIS A 1 91 ? 10.593 -2.401 -20.101 1.00 93.12 91 HIS A CA 1
ATOM 716 C C . HIS A 1 91 ? 9.388 -1.511 -19.736 1.00 93.12 91 HIS A C 1
ATOM 718 O O . HIS A 1 91 ? 9.087 -0.557 -20.450 1.00 93.12 91 HIS A O 1
ATOM 724 N N . ASN A 1 92 ? 8.721 -1.769 -18.608 1.00 93.38 92 ASN A N 1
ATOM 725 C CA . ASN A 1 92 ? 7.612 -0.957 -18.092 1.00 93.38 92 ASN A CA 1
ATOM 726 C C . ASN A 1 92 ? 7.883 -0.394 -16.680 1.00 93.38 92 ASN A C 1
ATOM 728 O O . ASN A 1 92 ? 6.957 -0.049 -15.947 1.00 93.38 92 ASN A O 1
ATOM 732 N N . GLY A 1 93 ? 9.160 -0.269 -16.297 1.00 92.00 93 GLY A N 1
ATOM 733 C CA . GLY A 1 93 ? 9.577 0.241 -14.984 1.00 92.00 93 GLY A CA 1
ATOM 734 C C . GLY A 1 93 ? 9.109 1.672 -14.683 1.00 92.00 93 GLY A C 1
ATOM 735 O O . GLY A 1 93 ? 8.657 1.940 -13.572 1.00 92.00 93 GLY A O 1
ATOM 736 N N . ALA A 1 94 ? 9.149 2.570 -15.674 1.00 92.00 94 ALA A N 1
ATOM 737 C CA . ALA A 1 94 ? 8.687 3.952 -15.515 1.00 92.00 94 ALA A CA 1
ATOM 738 C C . ALA A 1 94 ? 7.170 4.025 -15.267 1.00 92.00 94 ALA A C 1
ATOM 740 O O . ALA A 1 94 ? 6.727 4.685 -14.332 1.00 92.00 94 ALA A O 1
ATOM 741 N N . GLU A 1 95 ? 6.377 3.281 -16.047 1.00 93.12 95 GLU A N 1
ATOM 742 C CA . GLU A 1 95 ? 4.921 3.196 -15.869 1.00 93.12 95 GLU A CA 1
ATOM 743 C C . GLU A 1 95 ? 4.555 2.640 -14.485 1.00 93.12 95 GLU A C 1
ATOM 745 O O . GLU A 1 95 ? 3.658 3.165 -13.821 1.00 93.12 95 GLU A O 1
ATOM 750 N N . PHE A 1 96 ? 5.279 1.613 -14.023 1.00 94.81 96 PHE A N 1
ATOM 751 C CA . PHE A 1 96 ? 5.116 1.065 -12.678 1.00 94.81 96 PHE A CA 1
ATOM 752 C C . PHE A 1 96 ? 5.369 2.130 -11.602 1.00 94.81 96 PHE A C 1
ATOM 754 O O . PHE A 1 96 ? 4.526 2.314 -10.726 1.00 94.81 96 PHE A O 1
ATOM 761 N N . ALA A 1 97 ? 6.493 2.851 -11.685 1.00 93.75 97 ALA A N 1
ATOM 762 C CA . ALA A 1 97 ? 6.853 3.881 -10.711 1.00 93.75 97 ALA A CA 1
ATOM 763 C C . ALA A 1 97 ? 5.830 5.028 -10.685 1.00 93.75 97 ALA A C 1
ATOM 765 O O . ALA A 1 97 ? 5.361 5.405 -9.613 1.00 93.75 97 ALA A O 1
ATOM 766 N N . THR A 1 98 ? 5.410 5.521 -11.855 1.00 94.12 98 THR A N 1
ATOM 767 C CA . THR A 1 98 ? 4.373 6.558 -11.958 1.00 94.12 98 THR A CA 1
ATOM 768 C C . THR A 1 98 ? 3.044 6.093 -11.365 1.00 94.12 98 THR A C 1
ATOM 770 O O . THR A 1 98 ? 2.430 6.825 -10.592 1.00 94.12 98 THR A O 1
ATOM 773 N N . THR A 1 99 ? 2.604 4.872 -11.689 1.00 95.81 99 THR A N 1
ATOM 774 C CA . THR A 1 99 ?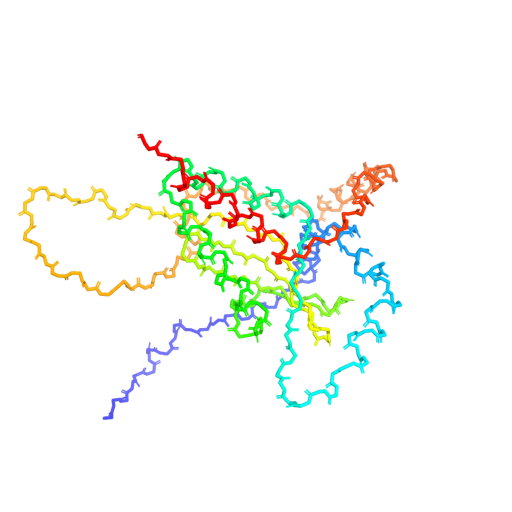 1.340 4.328 -11.168 1.00 95.81 99 THR A CA 1
ATOM 775 C C . THR A 1 99 ? 1.397 4.168 -9.649 1.00 95.81 99 THR A C 1
ATOM 777 O O . THR A 1 99 ? 0.456 4.551 -8.957 1.00 95.81 99 THR A O 1
ATOM 780 N N . LEU A 1 100 ? 2.503 3.643 -9.111 1.00 96.31 100 LEU A N 1
ATOM 781 C CA . LEU A 1 100 ? 2.681 3.497 -7.668 1.00 96.31 100 LEU A CA 1
ATOM 782 C C . LEU A 1 100 ? 2.690 4.861 -6.960 1.00 96.31 100 LEU A C 1
ATOM 784 O O . LEU A 1 100 ? 2.013 5.012 -5.947 1.00 96.31 100 LEU A O 1
ATOM 788 N N . GLY A 1 101 ? 3.373 5.864 -7.521 1.00 95.94 101 GLY A N 1
ATOM 789 C CA . GLY A 1 101 ? 3.365 7.234 -6.997 1.00 95.94 101 GLY A CA 1
ATOM 790 C C . GLY A 1 101 ? 1.958 7.839 -6.942 1.00 95.94 101 GLY A C 1
ATOM 791 O O . GLY A 1 101 ? 1.555 8.363 -5.907 1.00 95.94 101 GLY A O 1
ATOM 792 N N . GLN A 1 102 ? 1.163 7.673 -8.005 1.00 96.56 102 GLN A N 1
ATOM 793 C CA . GLN A 1 102 ? -0.234 8.129 -8.042 1.00 96.56 102 GLN A CA 1
ATOM 794 C C . GLN A 1 102 ? -1.114 7.444 -6.988 1.00 96.56 102 GLN A C 1
ATOM 796 O O . GLN A 1 102 ? -2.017 8.072 -6.434 1.00 96.56 102 GLN A O 1
ATOM 801 N N . ILE A 1 103 ? -0.877 6.156 -6.717 1.00 96.56 103 ILE A N 1
ATOM 802 C CA . ILE A 1 103 ? -1.587 5.423 -5.662 1.00 96.56 103 ILE A CA 1
ATOM 803 C C . ILE A 1 103 ? -1.254 6.031 -4.299 1.00 96.56 103 ILE A C 1
ATOM 805 O O . ILE A 1 103 ? -2.177 6.348 -3.552 1.00 96.56 103 ILE A O 1
ATOM 809 N N . MET A 1 104 ? 0.030 6.242 -3.995 1.00 96.94 104 MET A N 1
ATOM 810 C CA . MET A 1 104 ? 0.447 6.808 -2.708 1.00 96.94 104 MET A CA 1
ATOM 811 C C . MET A 1 104 ? -0.086 8.227 -2.514 1.00 96.94 104 MET A C 1
ATOM 813 O O . MET A 1 104 ? -0.673 8.512 -1.476 1.00 96.94 104 MET A O 1
ATOM 817 N N . GLU A 1 105 ? 0.012 9.088 -3.531 1.00 96.06 105 GLU A N 1
ATOM 818 C CA . GLU A 1 105 ? -0.518 10.456 -3.476 1.00 96.06 105 GLU A CA 1
ATOM 819 C C . GLU A 1 105 ? -2.025 10.472 -3.168 1.00 96.06 105 GLU A C 1
ATOM 821 O O . GLU A 1 105 ? -2.493 11.250 -2.334 1.00 96.06 105 GLU A O 1
ATOM 826 N N . ARG A 1 106 ? -2.801 9.576 -3.793 1.00 97.06 106 ARG A N 1
ATOM 827 C CA . ARG A 1 106 ? -4.243 9.465 -3.528 1.00 97.06 106 ARG A CA 1
ATOM 828 C C . ARG A 1 106 ? -4.553 8.913 -2.141 1.00 97.06 106 ARG A C 1
ATOM 830 O O . ARG A 1 106 ? -5.510 9.379 -1.522 1.00 97.06 106 ARG A O 1
ATOM 837 N N . LEU A 1 107 ? -3.773 7.945 -1.660 1.00 96.62 107 LEU A N 1
ATOM 838 C CA . LEU A 1 107 ? -3.925 7.407 -0.308 1.00 96.62 107 LEU A CA 1
ATOM 839 C C . LEU A 1 107 ? -3.616 8.467 0.755 1.00 96.62 107 LEU A C 1
ATOM 841 O O . LEU A 1 107 ? -4.367 8.565 1.717 1.00 96.62 107 LEU A O 1
ATOM 845 N N . GLU A 1 108 ? -2.589 9.295 0.554 1.00 96.50 108 GLU A N 1
ATOM 846 C CA . GLU A 1 108 ? -2.264 10.409 1.455 1.00 96.50 108 GLU A CA 1
ATOM 847 C C . GLU A 1 108 ? -3.340 11.510 1.438 1.00 96.50 108 GLU A C 1
ATOM 849 O O . GLU A 1 108 ? -3.645 12.110 2.470 1.00 96.50 108 GLU A O 1
ATOM 854 N N . ALA A 1 109 ? -3.919 11.802 0.268 1.00 96.00 109 ALA A N 1
ATOM 855 C CA . ALA A 1 109 ? -4.881 12.893 0.112 1.00 96.00 109 ALA A CA 1
ATOM 856 C C . ALA A 1 109 ? -6.301 12.545 0.591 1.00 96.00 109 ALA A C 1
ATOM 858 O O . ALA A 1 109 ? -7.029 13.427 1.050 1.00 96.00 109 ALA A O 1
ATOM 859 N N . GLY A 1 110 ? -6.733 11.289 0.446 1.00 96.56 110 GLY A N 1
ATOM 860 C CA . GLY A 1 110 ? -8.116 10.908 0.728 1.00 96.56 110 GLY A CA 1
ATOM 861 C C . GLY A 1 110 ? -8.403 9.429 0.469 1.00 96.56 110 GLY A C 1
ATOM 862 O O . GLY A 1 110 ? -9.036 9.093 -0.532 1.00 96.56 110 GLY A O 1
ATOM 863 N N . PRO A 1 111 ? -8.029 8.525 1.385 1.00 97.19 111 PRO A N 1
ATOM 864 C CA . PRO A 1 111 ? -8.149 7.087 1.163 1.00 97.19 111 PRO A CA 1
ATOM 865 C C . PRO A 1 111 ? -9.608 6.597 1.205 1.00 97.19 111 PRO A C 1
ATOM 867 O O . PRO A 1 111 ? -9.933 5.549 0.656 1.00 97.19 111 PRO A O 1
ATOM 870 N N . TRP A 1 112 ? -10.521 7.368 1.804 1.00 96.88 112 TRP A N 1
ATOM 871 C CA . TRP A 1 112 ? -11.948 7.034 1.894 1.00 96.88 112 TRP A CA 1
ATOM 872 C C . TRP A 1 112 ? -12.713 7.171 0.578 1.00 96.88 112 TRP A C 1
ATOM 874 O O . TRP A 1 112 ? -13.719 6.483 0.377 1.00 96.88 112 TRP A O 1
ATOM 884 N N . SER A 1 113 ? -12.256 8.047 -0.316 1.00 96.50 113 SER A N 1
ATOM 885 C CA . SER A 1 113 ? -12.820 8.217 -1.659 1.00 96.50 113 SER A CA 1
ATOM 886 C C . SER A 1 113 ? -12.086 7.380 -2.709 1.00 96.50 113 SER A C 1
ATOM 888 O O . SER A 1 113 ? -12.469 7.388 -3.878 1.00 96.50 113 SER A O 1
ATOM 890 N N . PHE A 1 114 ? -11.049 6.645 -2.301 1.00 97.31 114 PHE A N 1
ATOM 891 C CA . PHE A 1 114 ? -10.208 5.852 -3.182 1.00 97.31 114 PHE A CA 1
ATOM 892 C C . PHE A 1 114 ? -10.438 4.352 -2.960 1.00 97.31 114 PHE A C 1
ATOM 894 O O . PHE A 1 114 ? -10.559 3.878 -1.831 1.00 97.31 114 PHE A O 1
ATOM 901 N N . GLY A 1 115 ? -10.526 3.595 -4.054 1.00 96.94 115 GLY A N 1
ATOM 902 C CA . GLY A 1 115 ? -10.763 2.152 -4.018 1.00 96.94 115 GLY A CA 1
ATOM 903 C C . GLY A 1 115 ? -12.166 1.728 -3.565 1.00 96.94 115 GLY A C 1
ATOM 904 O O . GLY A 1 115 ? -12.956 2.509 -3.022 1.00 96.94 115 GLY A O 1
ATOM 905 N N . GLU A 1 116 ? -12.456 0.454 -3.791 1.00 97.38 116 GLU A N 1
ATOM 906 C CA . GLU A 1 116 ? -13.682 -0.224 -3.392 1.00 97.38 116 GLU A CA 1
ATOM 907 C C . GLU A 1 116 ? -13.539 -0.777 -1.964 1.00 97.38 116 GLU A C 1
ATOM 909 O O . GLU A 1 116 ? -12.511 -1.382 -1.636 1.00 97.38 116 GLU A O 1
ATOM 914 N N . PRO A 1 117 ? -14.530 -0.570 -1.080 1.00 97.50 117 PRO A N 1
ATOM 915 C CA . PRO A 1 117 ? -14.514 -1.164 0.250 1.00 97.50 117 PRO A CA 1
ATOM 916 C C . PRO A 1 117 ? -14.724 -2.679 0.154 1.00 97.50 117 PRO A C 1
ATOM 918 O O . PRO A 1 117 ? -15.674 -3.132 -0.480 1.00 97.50 117 PRO A O 1
ATOM 921 N N . LEU A 1 118 ? -13.864 -3.457 0.815 1.00 95.00 118 LEU A N 1
ATOM 922 C CA . LEU A 1 118 ? -14.002 -4.912 0.892 1.00 95.00 118 LEU A CA 1
ATOM 923 C C . LEU A 1 118 ? -14.752 -5.326 2.161 1.00 95.00 118 LEU A C 1
ATOM 925 O O . LEU A 1 118 ? -15.811 -5.940 2.089 1.00 95.00 118 LEU A O 1
ATOM 929 N N . TYR A 1 119 ? -14.206 -4.991 3.332 1.00 95.62 119 TYR A N 1
ATOM 930 C CA . TYR A 1 119 ? -14.792 -5.324 4.633 1.00 95.62 119 TYR A CA 1
ATOM 931 C C . TYR A 1 119 ? -14.237 -4.423 5.743 1.00 95.62 119 TYR A C 1
ATOM 933 O O . TYR A 1 119 ? -13.246 -3.715 5.563 1.00 95.62 119 TYR A O 1
ATOM 941 N N . ARG A 1 120 ? -14.881 -4.454 6.912 1.00 95.50 120 ARG A N 1
ATOM 942 C CA . ARG A 1 120 ? -14.473 -3.707 8.109 1.00 95.50 120 ARG A CA 1
ATOM 943 C C . ARG A 1 120 ? -13.996 -4.666 9.194 1.00 95.50 120 ARG A C 1
ATOM 945 O O . ARG A 1 120 ? -14.583 -5.730 9.366 1.00 95.50 120 ARG A O 1
ATOM 952 N N . LEU A 1 121 ? -12.981 -4.261 9.953 1.00 92.81 121 LEU A N 1
ATOM 953 C CA . LEU A 1 121 ? -12.502 -4.950 11.151 1.00 92.81 121 LEU A CA 1
ATOM 954 C C . LEU A 1 121 ? -12.823 -4.082 12.384 1.00 92.81 121 LEU A C 1
ATOM 956 O O . LEU A 1 121 ? -12.011 -3.241 12.763 1.00 92.81 121 LEU A O 1
ATOM 960 N N . PRO A 1 122 ? -13.998 -4.252 13.028 1.00 90.44 122 PRO A N 1
ATOM 961 C CA . PRO A 1 122 ? -14.472 -3.352 14.083 1.00 90.44 122 PRO A CA 1
ATOM 962 C C . PRO A 1 122 ? -13.575 -3.318 15.320 1.00 90.44 122 PRO A C 1
ATOM 964 O O . PRO A 1 122 ? -13.439 -2.269 15.931 1.00 90.44 122 PRO A O 1
ATOM 967 N N . ALA A 1 123 ? -12.947 -4.444 15.671 1.00 86.88 123 ALA A N 1
ATOM 968 C CA . ALA A 1 123 ? -12.058 -4.533 16.831 1.00 86.88 123 ALA A CA 1
ATOM 969 C C . ALA A 1 123 ? -10.795 -3.666 16.695 1.00 86.88 123 ALA A C 1
ATOM 971 O O . ALA A 1 123 ? -10.184 -3.327 17.699 1.00 86.88 123 ALA A O 1
ATOM 972 N N . MET A 1 124 ? -10.420 -3.323 15.462 1.00 89.25 124 MET A N 1
ATOM 973 C CA . MET A 1 124 ? -9.259 -2.490 15.146 1.00 89.25 124 MET A CA 1
ATOM 974 C C . MET A 1 124 ? -9.646 -1.122 14.594 1.00 89.25 124 MET A C 1
ATOM 976 O O . MET A 1 124 ? -8.772 -0.321 14.297 1.00 89.25 124 MET A O 1
ATOM 980 N N . GLU A 1 125 ? -10.941 -0.887 14.377 1.00 95.31 125 GLU A N 1
ATOM 981 C CA . GLU A 1 125 ? -11.434 0.337 13.749 1.00 95.31 125 GLU A CA 1
ATOM 982 C C . GLU A 1 125 ? -10.762 0.629 12.397 1.00 95.31 125 GLU A C 1
ATOM 984 O O . GLU A 1 125 ? -10.397 1.767 12.108 1.00 95.31 125 GLU A O 1
ATOM 989 N N . VAL A 1 126 ? -10.583 -0.408 11.567 1.00 96.00 126 VAL A N 1
ATOM 990 C CA . VAL A 1 126 ? -10.038 -0.259 10.210 1.00 96.00 126 VAL A CA 1
ATOM 991 C C . VAL A 1 126 ? -11.003 -0.750 9.133 1.00 96.00 126 VAL A C 1
ATOM 993 O O . VAL A 1 126 ? -11.716 -1.749 9.294 1.00 96.00 126 VAL A O 1
ATOM 996 N N . HIS A 1 127 ? -10.986 -0.067 7.991 1.00 97.50 127 HIS A N 1
ATOM 997 C CA . HIS A 1 127 ? -11.681 -0.444 6.765 1.00 97.50 127 HIS A CA 1
ATOM 998 C C . HIS A 1 127 ? -10.686 -0.959 5.734 1.00 97.50 127 HIS A C 1
ATOM 1000 O O . HIS A 1 127 ? -9.826 -0.214 5.269 1.00 97.50 127 HIS A O 1
ATOM 1006 N N . VAL A 1 128 ? -10.839 -2.219 5.334 1.00 97.00 128 VAL A N 1
ATOM 1007 C CA . VAL A 1 128 ? -10.047 -2.813 4.260 1.00 97.00 128 VAL A CA 1
ATOM 1008 C C . VAL A 1 128 ? -10.684 -2.459 2.922 1.00 97.00 128 VAL A C 1
ATOM 1010 O O . VAL A 1 128 ? -11.885 -2.646 2.709 1.00 97.00 128 VAL A O 1
ATOM 1013 N N . ARG A 1 129 ? -9.865 -1.938 2.016 1.00 98.00 129 ARG A N 1
ATOM 1014 C CA . ARG A 1 129 ? -10.238 -1.462 0.689 1.00 98.00 129 ARG A CA 1
ATOM 1015 C C . ARG A 1 129 ? -9.270 -2.025 -0.342 1.00 98.00 129 ARG A C 1
ATOM 1017 O O . ARG A 1 129 ? -8.132 -2.369 -0.024 1.00 98.00 129 ARG A O 1
ATOM 1024 N N . GLN A 1 130 ? -9.728 -2.093 -1.580 1.00 97.81 130 GLN A N 1
ATOM 1025 C CA . GLN A 1 130 ? -8.917 -2.501 -2.714 1.00 97.81 130 GLN A CA 1
ATOM 1026 C C . GLN A 1 130 ? -9.019 -1.460 -3.814 1.00 97.81 130 GLN A C 1
ATOM 1028 O O . GLN A 1 130 ? -10.088 -0.923 -4.092 1.00 97.81 130 GLN A O 1
ATOM 1033 N N . VAL A 1 131 ? -7.907 -1.188 -4.480 1.00 97.44 131 VAL A N 1
ATOM 1034 C CA . VAL A 1 131 ? -7.907 -0.392 -5.701 1.00 97.44 131 VAL A CA 1
ATOM 1035 C C . VAL A 1 131 ? -7.196 -1.136 -6.813 1.00 97.44 131 VAL A C 1
ATOM 1037 O O . VAL A 1 131 ? -6.169 -1.777 -6.598 1.00 97.44 131 VAL A O 1
ATOM 1040 N N . VAL A 1 132 ? -7.751 -1.028 -8.015 1.00 95.94 132 VAL A N 1
ATOM 1041 C CA . VAL A 1 132 ? -7.115 -1.483 -9.246 1.00 95.94 132 VAL A CA 1
ATOM 1042 C C . VAL A 1 132 ? -6.77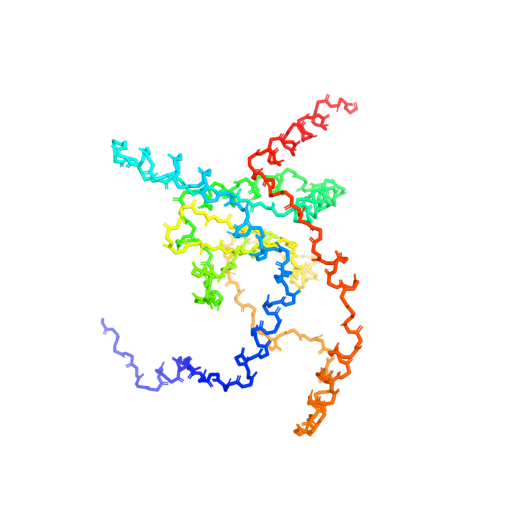9 -0.248 -10.069 1.00 95.94 132 VAL A C 1
ATOM 1044 O O . VAL A 1 132 ? -7.676 0.482 -10.488 1.00 95.94 132 VAL A O 1
ATOM 1047 N N . LEU A 1 133 ? -5.489 0.005 -10.282 1.00 94.50 133 LEU A N 1
ATOM 1048 C CA . LEU A 1 133 ? -5.010 1.102 -11.117 1.00 94.50 133 LEU A CA 1
ATOM 1049 C C . LEU A 1 133 ? -3.991 0.563 -12.119 1.00 94.50 133 LEU A C 1
ATOM 1051 O O . LEU A 1 133 ? -2.967 -0.009 -11.740 1.00 94.50 133 LEU A O 1
ATOM 1055 N N . SER A 1 134 ? -4.283 0.739 -13.407 1.00 90.12 134 SER A N 1
ATOM 1056 C CA . SER A 1 134 ? -3.485 0.181 -14.504 1.00 90.12 134 SER A CA 1
ATOM 1057 C C . SER A 1 134 ? -3.293 -1.334 -14.327 1.00 90.12 134 SER A C 1
ATOM 1059 O O . SER A 1 134 ? -4.267 -2.082 -14.264 1.00 90.12 134 SER A O 1
ATOM 1061 N N . SER A 1 135 ? -2.048 -1.803 -14.226 1.00 90.25 135 SER A N 1
ATOM 1062 C CA . SER A 1 135 ? -1.715 -3.206 -13.993 1.00 90.25 135 SER A CA 1
ATOM 1063 C C . SER A 1 135 ? -1.449 -3.534 -12.522 1.00 90.25 135 SER A C 1
ATOM 1065 O O . SER A 1 135 ? -0.779 -4.530 -12.261 1.00 90.25 135 SER A O 1
ATOM 1067 N N . LEU A 1 136 ? -1.872 -2.708 -11.563 1.00 95.81 136 LEU A N 1
ATOM 1068 C CA . LEU A 1 136 ? -1.628 -2.918 -10.134 1.00 95.81 136 LEU A CA 1
ATOM 1069 C C . LEU A 1 136 ? -2.944 -3.061 -9.377 1.00 95.81 136 LEU A C 1
ATOM 1071 O O . LEU A 1 136 ? -3.874 -2.283 -9.570 1.00 95.81 136 LEU A O 1
ATOM 1075 N N . VAL A 1 137 ? -2.996 -4.057 -8.499 1.00 96.69 137 VAL A N 1
ATOM 1076 C CA . VAL A 1 137 ? -4.040 -4.213 -7.489 1.00 96.69 137 VAL A CA 1
ATOM 1077 C C . VAL A 1 137 ? -3.389 -3.979 -6.136 1.00 96.69 137 VAL A C 1
ATOM 1079 O O . VAL A 1 137 ? -2.395 -4.634 -5.816 1.00 96.69 137 VAL A O 1
ATOM 1082 N N . VAL A 1 138 ? -3.935 -3.045 -5.366 1.00 97.25 138 VAL A N 1
ATOM 1083 C CA . VAL A 1 138 ? -3.437 -2.674 -4.043 1.00 97.25 138 VAL A CA 1
ATOM 1084 C C . VAL A 1 138 ? -4.536 -2.895 -3.022 1.00 97.25 138 VAL A C 1
ATOM 1086 O O . VAL A 1 138 ? -5.623 -2.333 -3.146 1.00 97.25 138 VAL A O 1
ATOM 1089 N N . ASP A 1 139 ? -4.220 -3.699 -2.015 1.00 97.38 139 ASP A N 1
ATOM 1090 C CA . ASP A 1 139 ? -5.050 -3.920 -0.840 1.00 97.38 139 ASP A CA 1
ATOM 1091 C C . ASP A 1 139 ? -4.509 -3.045 0.295 1.00 97.38 139 ASP A C 1
ATOM 1093 O O . ASP A 1 139 ? -3.316 -3.089 0.614 1.00 97.38 139 ASP A O 1
ATOM 1097 N N . PHE A 1 140 ? -5.375 -2.242 0.909 1.00 97.69 140 PHE A N 1
ATOM 1098 C CA . PHE A 1 140 ? -4.993 -1.320 1.975 1.00 97.69 140 PHE A CA 1
ATOM 1099 C C . PHE A 1 140 ? -6.064 -1.231 3.062 1.00 97.69 140 PHE A C 1
ATOM 1101 O O . PHE A 1 140 ? -7.237 -1.508 2.819 1.00 97.69 140 PHE A O 1
ATOM 1108 N N . ALA A 1 141 ? -5.660 -0.870 4.275 1.00 97.44 141 ALA A N 1
ATOM 1109 C CA . ALA A 1 141 ? -6.549 -0.640 5.405 1.00 97.44 141 ALA A CA 1
ATOM 1110 C C . ALA A 1 141 ? -6.492 0.833 5.820 1.00 97.44 141 ALA A C 1
ATOM 1112 O O . ALA A 1 141 ? -5.412 1.408 5.899 1.00 97.44 141 ALA A O 1
ATOM 1113 N N . VAL A 1 142 ? -7.647 1.439 6.072 1.00 97.62 142 VAL A N 1
ATOM 1114 C CA . VAL A 1 142 ? -7.777 2.836 6.511 1.00 97.62 142 VAL A CA 1
ATOM 1115 C C . VAL A 1 142 ? -8.299 2.843 7.936 1.00 97.62 142 VAL A C 1
ATOM 1117 O O . VAL A 1 142 ? -9.305 2.186 8.200 1.00 97.62 142 VAL A O 1
ATOM 1120 N N . HIS A 1 143 ? -7.639 3.558 8.841 1.00 96.94 143 HIS A N 1
ATOM 1121 C CA . HIS A 1 143 ? -8.092 3.677 10.224 1.00 96.94 143 HIS A CA 1
ATOM 1122 C C . HIS A 1 143 ? -9.248 4.692 10.345 1.00 96.94 143 HIS A C 1
ATOM 1124 O O . HIS A 1 143 ? -9.223 5.755 9.732 1.00 96.94 143 HIS A O 1
ATOM 1130 N N . ASP A 1 144 ? -10.265 4.373 11.153 1.00 94.94 144 ASP A N 1
ATOM 1131 C CA . ASP A 1 144 ? -11.478 5.190 11.335 1.00 94.94 144 ASP A CA 1
ATOM 1132 C C . ASP A 1 144 ? -11.216 6.522 12.053 1.00 94.94 144 ASP A C 1
ATOM 1134 O O . ASP A 1 144 ? -11.882 7.518 11.778 1.00 94.94 144 ASP A O 1
ATOM 1138 N N . ARG A 1 145 ? -10.287 6.531 13.016 1.00 92.12 145 ARG A N 1
ATOM 1139 C CA . ARG A 1 145 ? -10.021 7.670 13.904 1.00 92.12 145 ARG A CA 1
ATOM 1140 C C . ARG A 1 145 ? -8.698 8.370 13.634 1.00 92.12 145 ARG A C 1
ATOM 1142 O O . ARG A 1 145 ? -8.601 9.569 13.869 1.00 92.12 145 ARG A O 1
ATOM 1149 N N . LEU A 1 146 ? -7.689 7.629 13.187 1.00 92.88 146 LEU A N 1
ATOM 1150 C CA . LEU A 1 146 ? -6.353 8.157 12.929 1.00 92.88 146 LEU A CA 1
ATOM 1151 C C . LEU A 1 146 ? -6.184 8.425 11.428 1.00 92.88 146 LEU A C 1
ATOM 1153 O O . LEU A 1 146 ? -6.708 7.649 10.625 1.00 92.88 146 LEU A O 1
ATOM 1157 N N . PRO A 1 147 ? -5.453 9.481 11.021 1.00 94.81 147 PRO A N 1
ATOM 1158 C CA . PRO A 1 147 ? -5.142 9.748 9.620 1.00 94.81 147 PRO A CA 1
ATOM 1159 C C . PRO A 1 147 ? -4.065 8.767 9.131 1.00 94.81 147 PRO A C 1
ATOM 1161 O O . PRO A 1 147 ? -2.964 9.162 8.775 1.00 94.81 147 PRO A O 1
ATOM 1164 N N . LEU A 1 148 ? -4.373 7.471 9.152 1.00 95.06 148 LEU A N 1
ATOM 1165 C CA . LEU A 1 148 ? -3.416 6.391 8.955 1.00 95.06 148 LEU A CA 1
ATOM 1166 C C . LEU A 1 148 ? -3.943 5.377 7.937 1.00 95.06 148 LEU A C 1
ATOM 1168 O O . LEU A 1 148 ? -5.104 4.952 7.983 1.00 95.06 148 LEU A O 1
ATOM 1172 N N . VAL A 1 149 ? -3.071 4.992 7.011 1.00 96.94 149 VAL A N 1
ATOM 1173 C CA . VAL A 1 149 ? -3.318 4.010 5.958 1.00 96.94 149 VAL A CA 1
ATOM 1174 C C . VAL A 1 149 ? -2.219 2.960 5.990 1.00 96.94 149 VAL A C 1
ATOM 1176 O O . VAL A 1 149 ? -1.034 3.277 5.955 1.00 96.94 149 VAL A O 1
ATOM 1179 N N . PHE A 1 150 ? -2.616 1.696 5.967 1.00 95.00 150 PHE A N 1
ATOM 1180 C CA . PHE A 1 150 ? -1.706 0.561 5.927 1.00 95.00 150 PHE A CA 1
ATOM 1181 C C . PHE A 1 150 ? -1.797 -0.135 4.582 1.00 95.00 150 PHE A C 1
ATOM 1183 O O . PHE A 1 150 ? -2.864 -0.610 4.187 1.00 95.00 150 PHE A O 1
ATOM 1190 N N . LEU A 1 151 ? -0.674 -0.240 3.883 1.00 95.88 151 LEU A N 1
ATOM 1191 C CA . LEU A 1 151 ? -0.604 -0.963 2.624 1.00 95.88 151 LEU A CA 1
ATOM 1192 C C . LEU A 1 151 ? -0.349 -2.446 2.910 1.00 95.88 151 LEU A C 1
ATOM 1194 O O . LEU A 1 151 ? 0.760 -2.862 3.251 1.00 95.88 151 LEU A O 1
ATOM 1198 N N . ARG A 1 152 ? -1.406 -3.252 2.788 1.00 92.06 152 ARG A N 1
ATOM 1199 C CA . ARG A 1 152 ? -1.374 -4.680 3.122 1.00 92.06 152 ARG A CA 1
ATOM 1200 C C . ARG A 1 152 ? -0.689 -5.502 2.042 1.00 92.06 152 ARG A C 1
ATOM 1202 O O . ARG A 1 152 ? -0.014 -6.479 2.346 1.00 92.06 152 ARG A O 1
ATOM 1209 N N . GLY A 1 153 ? -0.892 -5.142 0.781 1.00 93.38 153 GLY A N 1
ATOM 1210 C CA . GLY A 1 153 ? -0.313 -5.890 -0.319 1.00 93.38 153 GLY A CA 1
ATOM 1211 C C . GLY A 1 153 ? -0.481 -5.193 -1.651 1.00 93.38 153 GLY A C 1
ATOM 1212 O O . GLY A 1 153 ? -1.405 -4.412 -1.869 1.00 93.38 153 GLY A O 1
ATOM 1213 N N . ILE A 1 154 ? 0.429 -5.516 -2.558 1.00 96.56 154 ILE A N 1
ATOM 1214 C CA . ILE A 1 154 ? 0.387 -5.094 -3.947 1.00 96.56 154 ILE A CA 1
ATOM 1215 C C . ILE A 1 154 ? 0.596 -6.318 -4.826 1.00 96.56 154 ILE A C 1
ATOM 1217 O O . ILE A 1 154 ? 1.378 -7.203 -4.498 1.00 96.56 154 ILE A O 1
ATOM 1221 N N . LYS A 1 155 ? -0.107 -6.388 -5.948 1.00 95.56 155 LYS A N 1
ATOM 1222 C CA . LYS A 1 155 ? 0.089 -7.437 -6.948 1.00 95.56 155 LYS A CA 1
ATOM 1223 C C . LYS A 1 155 ? -0.101 -6.859 -8.335 1.00 95.56 155 LYS A C 1
ATOM 1225 O O . LYS A 1 155 ? -0.844 -5.896 -8.524 1.00 95.56 155 LYS A O 1
ATOM 1230 N N . ARG A 1 156 ? 0.542 -7.467 -9.331 1.00 93.38 156 ARG A N 1
ATOM 1231 C CA . ARG A 1 156 ? 0.227 -7.148 -10.723 1.00 93.38 156 ARG A CA 1
ATOM 1232 C C . ARG A 1 156 ? -1.133 -7.741 -11.071 1.00 93.38 156 ARG A C 1
ATOM 1234 O O . ARG A 1 156 ? -1.356 -8.932 -10.872 1.00 93.38 156 ARG A O 1
ATOM 1241 N N . ALA A 1 157 ? -2.029 -6.919 -11.602 1.00 90.88 157 ALA A N 1
ATOM 1242 C CA . ALA A 1 157 ? -3.226 -7.409 -12.258 1.00 90.88 157 ALA A CA 1
ATOM 1243 C C . ALA A 1 157 ? -2.776 -8.276 -13.438 1.00 90.88 157 ALA A C 1
ATOM 1245 O O . ALA A 1 157 ? -1.999 -7.824 -14.286 1.00 90.88 157 ALA A O 1
ATOM 1246 N N . ALA A 1 158 ? -3.238 -9.525 -13.483 1.00 79.75 158 ALA A N 1
ATOM 1247 C CA . ALA A 1 158 ? -3.096 -10.338 -14.676 1.00 79.75 158 ALA A CA 1
ATOM 1248 C C . ALA A 1 158 ? -3.905 -9.644 -15.773 1.00 79.75 158 ALA A C 1
ATOM 1250 O O . ALA A 1 158 ? -5.133 -9.729 -15.808 1.00 79.75 158 ALA A O 1
ATOM 1251 N N . VAL A 1 159 ? -3.227 -8.886 -16.634 1.00 68.56 159 VAL A N 1
ATOM 1252 C CA . VAL A 1 159 ? -3.865 -8.356 -17.832 1.00 68.56 159 VAL A CA 1
ATOM 1253 C C . VAL A 1 159 ? -4.153 -9.579 -18.687 1.00 68.56 159 VAL A C 1
ATOM 1255 O O . VAL A 1 159 ? -3.252 -10.131 -19.316 1.00 68.56 159 VAL A O 1
ATOM 1258 N N . ASN A 1 160 ? -5.400 -10.045 -18.665 1.00 55.75 160 ASN A N 1
ATOM 1259 C CA . ASN A 1 160 ? -5.874 -11.037 -19.615 1.00 55.75 160 ASN A CA 1
ATOM 1260 C C . ASN A 1 160 ? -5.835 -10.384 -21.003 1.00 55.75 160 ASN A C 1
ATOM 1262 O O . ASN A 1 160 ? -6.822 -9.832 -21.480 1.00 55.75 160 ASN A O 1
ATOM 1266 N N . LEU A 1 161 ? -4.676 -10.458 -21.661 1.00 53.22 161 LEU A N 1
ATOM 1267 C CA . LEU A 1 161 ? -4.458 -10.055 -23.054 1.00 53.22 161 LEU A CA 1
ATOM 1268 C C . LEU A 1 161 ? -5.190 -10.975 -24.048 1.00 53.22 161 LEU A C 1
ATOM 1270 O O . LEU A 1 161 ? -5.010 -10.843 -25.255 1.00 53.22 161 LEU A O 1
ATOM 1274 N N . ALA A 1 162 ? -6.081 -11.849 -23.566 1.00 50.81 162 ALA A N 1
ATOM 1275 C CA . ALA A 1 162 ? -6.891 -12.789 -24.339 1.00 50.81 162 ALA A CA 1
ATOM 1276 C C . ALA A 1 162 ? -7.832 -12.134 -25.382 1.00 50.81 162 ALA A C 1
ATOM 1278 O O . ALA A 1 162 ? -8.627 -12.823 -26.012 1.00 50.81 162 ALA A O 1
ATOM 1279 N N . GLY A 1 163 ? -7.750 -10.815 -25.591 1.00 54.34 163 GLY A N 1
ATOM 1280 C CA . GLY A 1 163 ? -8.431 -10.090 -26.662 1.00 54.34 163 GLY A CA 1
ATOM 1281 C C . GLY A 1 163 ? -7.537 -9.570 -27.797 1.00 54.34 163 GLY A C 1
ATOM 1282 O O . GLY A 1 163 ? -8.082 -8.934 -28.695 1.00 54.34 163 GLY A O 1
ATOM 1283 N N . GLN A 1 164 ? -6.209 -9.780 -27.785 1.00 53.31 164 GLN A N 1
ATOM 1284 C CA . GLN A 1 164 ? -5.306 -9.209 -28.808 1.00 53.31 164 GLN A CA 1
ATOM 1285 C C . GLN A 1 164 ? -4.813 -10.173 -29.903 1.00 53.31 164 GLN A C 1
ATOM 1287 O O . GLN A 1 164 ? -4.366 -9.690 -30.940 1.00 53.31 164 GLN A O 1
ATOM 1292 N N . ASP A 1 165 ? -5.010 -11.489 -29.785 1.00 52.00 165 ASP A N 1
ATOM 1293 C CA . ASP A 1 165 ? -4.574 -12.458 -30.817 1.00 52.00 165 ASP A CA 1
ATOM 1294 C C . ASP A 1 165 ? -5.555 -12.628 -32.000 1.00 52.00 165 ASP A C 1
ATOM 1296 O O . ASP A 1 165 ? -5.454 -13.556 -32.799 1.00 52.00 165 ASP A O 1
ATOM 1300 N N . GLY A 1 166 ? -6.509 -11.706 -32.157 1.00 51.16 166 GLY A N 1
ATOM 1301 C CA . GLY A 1 166 ? -7.491 -11.711 -33.247 1.00 51.16 166 GLY A CA 1
ATOM 1302 C C . GLY A 1 166 ? -7.170 -10.798 -34.434 1.00 51.16 166 GLY A C 1
ATOM 1303 O O . GLY A 1 166 ? -8.051 -10.578 -35.265 1.00 51.16 166 GLY A O 1
ATOM 1304 N N . ALA A 1 167 ? -5.968 -10.216 -34.524 1.00 49.34 167 ALA A N 1
ATOM 1305 C CA . ALA A 1 167 ? -5.601 -9.348 -35.643 1.00 49.34 167 ALA A CA 1
ATOM 1306 C C . ALA A 1 167 ? -5.403 -10.168 -36.932 1.00 49.34 167 ALA A C 1
ATOM 1308 O O . ALA A 1 167 ? -4.294 -10.571 -37.280 1.00 49.34 167 ALA A O 1
ATOM 1309 N N . GLN A 1 168 ? -6.499 -10.399 -37.662 1.00 54.88 168 GLN A N 1
ATOM 1310 C CA . GLN A 1 168 ? -6.437 -10.773 -39.072 1.00 54.88 168 GLN A CA 1
ATOM 1311 C C . GLN A 1 168 ? -5.629 -9.706 -39.836 1.00 54.88 168 GLN A C 1
ATOM 1313 O O . GLN A 1 168 ? -5.964 -8.518 -39.754 1.00 54.88 168 GLN A O 1
ATOM 1318 N N . PRO A 1 169 ? -4.588 -10.084 -40.598 1.00 52.44 169 PRO A N 1
ATOM 1319 C CA . PRO A 1 169 ? -3.855 -9.144 -41.433 1.00 52.44 169 PRO A CA 1
ATOM 1320 C C . PRO A 1 169 ? -4.758 -8.706 -42.598 1.00 52.44 169 PRO A C 1
ATOM 1322 O O . PRO A 1 169 ? -4.899 -9.429 -43.579 1.00 52.44 169 PRO A O 1
ATOM 1325 N N . GLY A 1 170 ? -5.407 -7.539 -42.486 1.00 62.62 170 GLY A N 1
ATOM 1326 C CA . GLY A 1 170 ? -6.136 -6.941 -43.616 1.00 62.62 170 GLY A CA 1
ATOM 1327 C C . GLY A 1 170 ? -7.253 -5.930 -43.323 1.00 62.62 170 GLY A C 1
ATOM 1328 O O . GLY A 1 170 ? -7.797 -5.375 -44.272 1.00 62.62 170 GLY A O 1
ATOM 1329 N N . GLY A 1 171 ? -7.625 -5.667 -42.067 1.00 53.75 171 GLY A N 1
ATOM 1330 C CA . GLY A 1 171 ? -8.728 -4.745 -41.750 1.00 53.75 171 GLY A CA 1
ATOM 1331 C C . GLY A 1 171 ? -8.300 -3.279 -41.622 1.00 53.75 171 GLY A C 1
ATOM 1332 O O . GLY A 1 171 ? -7.399 -2.973 -40.847 1.00 53.75 171 GLY A O 1
ATOM 1333 N N . GLU A 1 172 ? -8.973 -2.381 -42.351 1.00 50.50 172 GLU A N 1
ATOM 1334 C CA . GLU A 1 172 ? -8.898 -0.915 -42.228 1.00 50.50 172 GLU A CA 1
ATOM 1335 C C . GLU A 1 172 ? -8.725 -0.424 -40.781 1.00 50.50 172 GLU A C 1
ATOM 1337 O O . GLU A 1 172 ? -9.491 -0.780 -39.880 1.00 50.50 172 GLU A O 1
ATOM 1342 N N . VAL A 1 173 ? -7.750 0.468 -40.581 1.00 54.31 173 VAL A N 1
ATOM 1343 C CA . VAL A 1 173 ? -7.487 1.157 -39.312 1.00 54.31 173 VAL A CA 1
ATOM 1344 C C . VAL A 1 173 ? -8.677 2.059 -38.975 1.00 54.31 173 VAL A C 1
ATOM 1346 O O . VAL A 1 173 ? -8.760 3.200 -39.426 1.00 54.31 173 VAL A O 1
ATOM 1349 N N . ARG A 1 174 ? -9.617 1.555 -38.170 1.00 43.50 174 ARG A N 1
ATOM 1350 C CA . ARG A 1 174 ? -10.643 2.395 -37.542 1.00 43.50 174 ARG A CA 1
ATOM 1351 C C . ARG A 1 174 ? -10.049 3.114 -36.324 1.00 43.50 174 ARG A C 1
ATOM 1353 O O . ARG A 1 174 ? -9.306 2.496 -35.560 1.00 43.50 174 ARG A O 1
ATOM 1360 N N . PRO A 1 175 ? -10.363 4.405 -36.119 1.00 50.75 175 PRO A N 1
ATOM 1361 C CA . PRO A 1 175 ? -9.850 5.171 -34.988 1.00 50.75 175 PRO A CA 1
ATOM 1362 C C . PRO A 1 175 ? -10.295 4.554 -33.653 1.00 50.75 175 PRO A C 1
ATOM 1364 O O . PRO A 1 175 ? -11.469 4.226 -33.467 1.00 50.75 175 PRO A O 1
ATOM 1367 N N . LYS A 1 176 ? -9.326 4.397 -32.737 1.00 47.06 176 LYS A N 1
ATOM 1368 C CA . LYS A 1 176 ? -9.493 3.900 -31.361 1.00 47.06 176 LYS A CA 1
ATOM 1369 C C . LYS A 1 176 ? -10.627 4.651 -30.664 1.00 47.06 176 LYS A C 1
ATOM 1371 O O . LYS A 1 176 ? -10.493 5.833 -30.366 1.00 47.06 176 LYS A O 1
ATOM 1376 N N . THR A 1 177 ? -11.720 3.952 -30.394 1.00 49.19 177 THR A N 1
ATOM 1377 C CA . THR A 1 177 ? -12.775 4.420 -29.492 1.00 49.19 177 THR A CA 1
ATOM 1378 C C . THR A 1 177 ? -12.413 4.033 -28.060 1.00 49.19 177 THR A C 1
ATOM 1380 O O . THR A 1 177 ? -11.805 2.988 -27.825 1.00 49.19 177 THR A O 1
ATOM 1383 N N . GLU A 1 178 ? -12.729 4.934 -27.136 1.00 48.72 178 GLU A N 1
ATOM 1384 C CA . GLU A 1 178 ? -12.428 4.912 -25.704 1.00 48.72 178 GLU A CA 1
ATOM 1385 C C . GLU A 1 178 ? -12.640 3.538 -25.048 1.00 48.72 178 GLU A C 1
ATOM 1387 O O . GLU A 1 178 ? -13.659 2.870 -25.240 1.00 48.72 178 GLU A O 1
ATOM 1392 N N . GLY A 1 179 ? -11.646 3.114 -24.262 1.00 45.34 179 GLY A N 1
ATOM 1393 C CA . GLY A 1 179 ? -11.641 1.831 -23.569 1.00 45.34 179 GLY A CA 1
ATOM 1394 C C . GLY A 1 179 ? -12.807 1.718 -22.593 1.00 45.34 179 GLY A C 1
ATOM 1395 O O . GLY A 1 179 ? -12.833 2.368 -21.553 1.00 45.34 179 GLY A O 1
ATOM 1396 N N . THR A 1 180 ? -13.770 0.864 -22.927 1.00 35.62 180 THR A N 1
ATOM 1397 C CA . THR A 1 180 ? -14.860 0.488 -22.026 1.00 35.62 180 THR A CA 1
ATOM 1398 C C . THR A 1 180 ? -14.304 -0.425 -20.933 1.00 35.62 180 THR A C 1
ATOM 1400 O O . THR A 1 180 ? -13.806 -1.513 -21.227 1.00 35.62 180 THR A O 1
ATOM 1403 N N . ILE A 1 181 ? -14.389 0.017 -19.677 1.00 44.41 181 ILE A N 1
ATOM 1404 C CA . ILE A 1 181 ? -14.083 -0.789 -18.489 1.00 44.41 181 ILE A CA 1
ATOM 1405 C C . ILE A 1 181 ? -14.965 -2.046 -18.522 1.00 44.41 181 ILE A C 1
ATOM 1407 O O . ILE A 1 181 ? -16.189 -1.945 -18.605 1.00 44.41 181 ILE A O 1
ATOM 1411 N N . ARG A 1 182 ? -14.356 -3.236 -18.473 1.00 44.09 182 ARG A N 1
ATOM 1412 C CA . ARG A 1 182 ? -15.078 -4.507 -18.327 1.00 44.09 182 ARG A CA 1
ATOM 1413 C C . ARG A 1 182 ? -14.927 -5.008 -16.899 1.00 44.09 182 ARG A C 1
ATOM 1415 O O . ARG A 1 182 ? -13.818 -5.295 -16.462 1.00 44.09 182 ARG A O 1
ATOM 1422 N N . ILE A 1 183 ? -16.051 -5.128 -16.201 1.00 45.94 183 ILE A N 1
ATOM 1423 C CA . ILE A 1 183 ? -16.142 -5.826 -14.919 1.00 45.94 183 ILE A CA 1
ATOM 1424 C C . ILE A 1 183 ? -16.049 -7.322 -15.231 1.00 45.94 183 ILE A C 1
ATOM 1426 O O . ILE A 1 183 ? -16.949 -7.871 -15.866 1.00 45.94 183 ILE A O 1
ATOM 1430 N N . ILE A 1 184 ? -14.943 -7.959 -14.847 1.00 43.81 184 ILE A N 1
ATOM 1431 C CA . ILE A 1 184 ? -14.794 -9.416 -14.927 1.00 43.81 184 ILE A CA 1
ATOM 1432 C C . ILE A 1 184 ? -15.568 -10.001 -13.752 1.00 43.81 184 ILE A C 1
ATOM 1434 O O . ILE A 1 184 ? -15.285 -9.663 -12.601 1.00 43.81 184 ILE A O 1
ATOM 1438 N N . ARG A 1 185 ? -16.556 -10.849 -14.038 1.00 52.84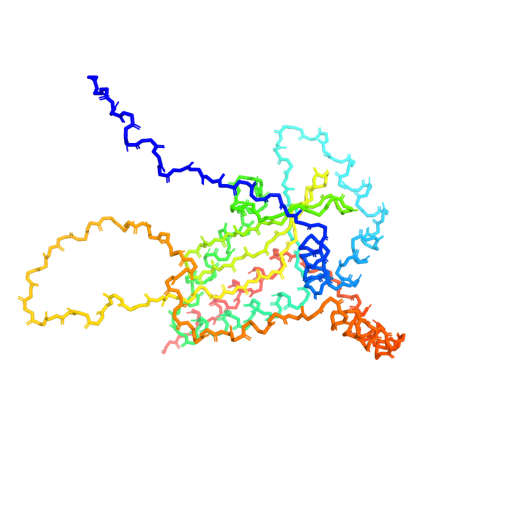 185 ARG A N 1
ATOM 1439 C CA . ARG A 1 185 ? -17.320 -11.523 -12.992 1.00 52.84 185 ARG A CA 1
ATOM 1440 C C . ARG A 1 185 ? -16.579 -12.79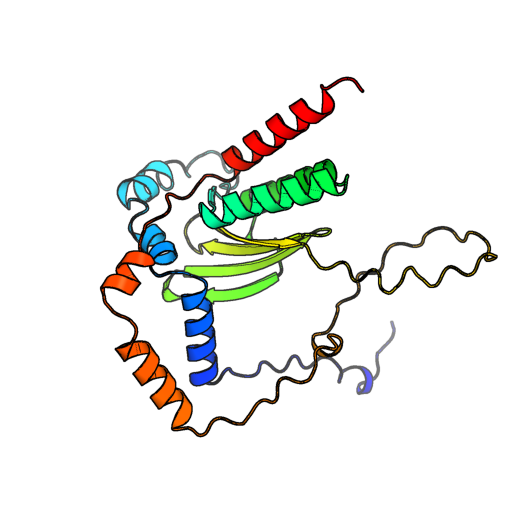5 -12.549 1.00 52.84 185 ARG A C 1
ATOM 1442 O O . ARG A 1 185 ? -15.928 -13.422 -13.387 1.00 52.84 185 ARG A O 1
ATOM 1449 N N . PRO A 1 186 ? -16.633 -13.179 -11.263 1.00 44.25 186 PRO A N 1
ATOM 1450 C CA . PRO A 1 186 ? -15.909 -14.340 -10.734 1.00 44.25 186 PRO A CA 1
ATOM 1451 C C . PRO A 1 186 ? -16.147 -15.642 -11.519 1.00 44.25 186 PRO A C 1
ATOM 1453 O O . PRO A 1 186 ? -15.229 -16.447 -11.677 1.00 44.25 186 PRO A O 1
ATOM 1456 N N . GLU A 1 187 ? -17.345 -15.819 -12.078 1.00 50.38 187 GLU A N 1
ATOM 1457 C CA . GLU A 1 187 ? -17.736 -16.971 -12.897 1.00 50.38 187 GLU A CA 1
ATOM 1458 C C . GLU A 1 187 ? -16.968 -17.119 -14.227 1.00 50.38 187 GLU A C 1
ATOM 1460 O O . GLU A 1 187 ? -16.932 -18.214 -14.788 1.00 50.38 187 GLU A O 1
ATOM 1465 N N . ASP A 1 188 ? -16.307 -16.064 -14.718 1.00 56.38 188 ASP A N 1
ATOM 1466 C CA . ASP A 1 188 ? -15.543 -16.099 -15.975 1.00 56.38 188 ASP A CA 1
ATOM 1467 C C . ASP A 1 188 ? -14.108 -16.638 -15.800 1.00 56.38 188 ASP A C 1
ATOM 1469 O O . ASP A 1 188 ? -13.386 -16.860 -16.780 1.00 56.38 188 ASP A O 1
ATOM 1473 N N . SER A 1 189 ? -13.674 -16.889 -14.561 1.00 51.03 189 SER A N 1
ATOM 1474 C CA . SER A 1 189 ? -12.360 -17.465 -14.265 1.00 51.03 189 SER A CA 1
ATOM 1475 C C . SER A 1 189 ? -12.389 -18.998 -14.370 1.00 51.03 189 SER A C 1
ATOM 1477 O O . SER A 1 189 ? -12.712 -19.714 -13.429 1.00 51.03 189 SER A O 1
ATOM 1479 N N . ARG A 1 190 ? -12.053 -19.531 -15.554 1.00 46.72 190 ARG A N 1
ATOM 1480 C CA . ARG A 1 190 ? -11.924 -20.981 -15.805 1.00 46.72 190 ARG A CA 1
ATOM 1481 C C . ARG A 1 190 ? -10.665 -21.564 -15.142 1.00 46.72 190 ARG A C 1
ATOM 1483 O O . ARG A 1 190 ? -9.697 -21.889 -15.824 1.00 46.72 190 ARG A O 1
ATOM 1490 N N . GLY A 1 191 ? -10.681 -21.685 -13.819 1.00 46.00 191 GLY A N 1
ATOM 1491 C CA . GLY A 1 191 ? -9.907 -22.692 -13.093 1.00 46.00 191 GLY A CA 1
ATOM 1492 C C . GLY A 1 191 ? -10.747 -23.960 -12.954 1.00 46.00 191 GLY A C 1
ATOM 1493 O O . GLY A 1 191 ? -11.974 -23.873 -12.893 1.00 46.00 191 GLY A O 1
ATOM 1494 N N . GLU A 1 192 ? -10.117 -25.135 -12.955 1.00 42.88 192 GLU A N 1
ATOM 1495 C CA . GLU A 1 192 ? -10.819 -26.395 -12.689 1.00 42.88 192 GLU A CA 1
ATOM 1496 C C . GLU A 1 192 ? -11.657 -26.273 -11.407 1.00 42.88 192 GLU A C 1
ATOM 1498 O O . GLU A 1 192 ? -11.182 -25.667 -10.440 1.00 42.88 192 GLU A O 1
ATOM 1503 N N . PRO A 1 193 ? -12.897 -26.797 -11.380 1.00 43.19 193 PRO A N 1
ATOM 1504 C CA . PRO A 1 193 ? -13.723 -26.729 -10.190 1.00 43.19 193 PRO A CA 1
ATOM 1505 C C . PRO A 1 193 ? -12.964 -27.429 -9.070 1.00 43.19 193 PRO A C 1
ATOM 1507 O O . PRO A 1 193 ? -12.787 -28.648 -9.096 1.00 43.19 193 PRO A O 1
ATOM 1510 N N . LEU A 1 194 ? -12.497 -26.647 -8.093 1.00 47.03 194 LEU A N 1
ATOM 1511 C CA . LEU A 1 194 ? -12.090 -27.188 -6.810 1.00 47.03 194 LEU A CA 1
ATOM 1512 C C . LEU A 1 194 ? -13.275 -28.034 -6.357 1.00 47.03 194 LEU A C 1
ATOM 1514 O O . LEU A 1 194 ? -14.380 -27.519 -6.192 1.00 47.03 194 LEU A O 1
ATOM 1518 N N . LEU A 1 195 ? -13.076 -29.348 -6.280 1.00 39.78 195 LEU A N 1
ATOM 1519 C CA . LEU A 1 195 ? -14.058 -30.264 -5.728 1.00 39.78 195 LEU A CA 1
ATOM 1520 C C . LEU A 1 195 ? -14.259 -29.841 -4.275 1.00 39.78 195 LEU A C 1
ATOM 1522 O O . LEU A 1 195 ? -13.518 -30.258 -3.386 1.00 39.78 195 LEU A O 1
ATOM 1526 N N . PHE A 1 196 ? -15.238 -28.968 -4.050 1.00 47.88 196 PHE A N 1
ATOM 1527 C CA . PHE A 1 196 ? -15.762 -28.654 -2.736 1.00 47.88 196 PHE A CA 1
ATOM 1528 C C . PHE A 1 196 ? -16.429 -29.930 -2.238 1.00 47.88 196 PHE A C 1
ATOM 1530 O O . PHE A 1 196 ? -17.605 -30.188 -2.482 1.00 47.88 196 PHE A O 1
ATOM 1537 N N . ARG A 1 197 ? -15.637 -30.788 -1.598 1.00 64.12 197 ARG A N 1
ATOM 1538 C CA . ARG A 1 197 ? -16.179 -31.813 -0.723 1.00 64.12 197 ARG A CA 1
ATOM 1539 C C . ARG A 1 197 ? -16.896 -31.060 0.390 1.00 64.12 197 ARG A C 1
ATOM 1541 O O . ARG A 1 197 ? -16.262 -30.275 1.092 1.00 64.12 197 ARG A O 1
ATOM 1548 N N . GLU A 1 198 ? -18.202 -31.268 0.511 1.00 67.69 198 GLU A N 1
ATOM 1549 C CA . GLU A 1 198 ? -18.955 -30.815 1.676 1.00 67.69 198 GLU A CA 1
ATOM 1550 C C . GLU A 1 198 ? -18.291 -31.428 2.908 1.00 67.69 198 GLU A C 1
ATOM 1552 O O . GLU A 1 198 ? -18.272 -32.652 3.067 1.00 67.69 198 GLU A O 1
ATOM 1557 N N . LEU A 1 199 ? -17.653 -30.580 3.713 1.00 68.25 199 LEU A N 1
ATOM 1558 C CA . LEU A 1 199 ? -17.057 -31.019 4.961 1.00 68.25 199 LEU A CA 1
ATOM 1559 C C . LEU A 1 199 ? -18.194 -31.335 5.929 1.00 68.25 199 LEU A C 1
ATOM 1561 O O . LEU A 1 199 ? -19.138 -30.551 6.067 1.00 68.25 199 LEU A O 1
ATOM 1565 N N . THR A 1 200 ? -18.125 -32.481 6.597 1.00 85.56 200 THR A N 1
ATOM 1566 C CA . THR A 1 200 ? -19.079 -32.778 7.669 1.00 85.56 200 THR A CA 1
ATOM 1567 C C . THR A 1 200 ? -18.864 -31.777 8.811 1.00 85.56 200 THR A C 1
ATOM 1569 O O . THR A 1 200 ? -17.747 -31.299 8.984 1.00 85.56 200 THR A O 1
ATOM 1572 N N . PRO A 1 201 ? -19.872 -31.457 9.642 1.00 79.81 201 PRO A N 1
ATOM 1573 C CA . PRO A 1 201 ? -19.709 -30.515 10.761 1.00 79.81 201 PRO A CA 1
ATOM 1574 C C . PRO A 1 201 ? -18.575 -30.865 11.748 1.00 79.81 201 PRO A C 1
ATOM 1576 O O . PRO A 1 201 ? -18.113 -30.007 12.496 1.00 79.81 201 PRO A O 1
ATOM 1579 N N . GLU A 1 202 ? -18.119 -32.118 11.754 1.00 81.56 202 GLU A N 1
ATOM 1580 C CA . GLU A 1 202 ? -17.054 -32.637 12.619 1.00 81.56 202 GLU A CA 1
ATOM 1581 C C . GLU A 1 202 ? -15.647 -32.390 12.039 1.00 81.56 202 GLU A C 1
ATOM 1583 O O . GLU A 1 202 ? -14.695 -32.170 12.790 1.00 81.56 202 GLU A O 1
ATOM 1588 N N . GLU A 1 203 ? -15.508 -32.349 10.710 1.00 81.12 203 GLU A N 1
ATOM 1589 C CA . GLU A 1 203 ? -14.222 -32.171 10.023 1.00 81.12 203 GLU A CA 1
ATOM 1590 C C . GLU A 1 203 ? -13.571 -30.793 10.285 1.00 81.12 203 GLU A C 1
ATOM 1592 O O . GLU A 1 203 ? -12.374 -30.762 10.578 1.00 81.12 203 GLU A O 1
ATOM 1597 N N . PRO A 1 204 ? -14.295 -29.650 10.285 1.00 75.00 204 PRO A N 1
ATOM 1598 C CA . PRO A 1 204 ? -13.733 -28.360 10.671 1.00 75.00 204 PRO A CA 1
ATOM 1599 C C . PRO A 1 204 ? -13.216 -28.372 12.107 1.00 75.00 204 PRO A C 1
ATOM 1601 O O . PRO A 1 204 ? -12.121 -27.881 12.370 1.00 75.00 204 PRO A O 1
ATOM 1604 N N . ALA A 1 205 ? -13.968 -28.964 13.040 1.00 75.19 205 ALA A N 1
ATOM 1605 C CA . ALA A 1 205 ? -13.574 -29.027 14.444 1.00 75.19 205 ALA A CA 1
ATOM 1606 C C . ALA A 1 205 ? -12.273 -29.824 14.632 1.00 75.19 205 ALA A C 1
ATOM 1608 O O . ALA A 1 205 ? -11.408 -29.427 15.416 1.00 75.19 205 ALA A O 1
ATOM 1609 N N . GLU A 1 206 ? -12.103 -30.911 13.879 1.00 81.00 206 GLU A N 1
ATOM 1610 C CA . GLU A 1 206 ? -10.886 -31.719 13.894 1.00 81.00 206 GLU A CA 1
ATOM 1611 C C . GLU A 1 206 ? -9.695 -30.995 13.249 1.00 81.00 206 GLU A C 1
ATOM 1613 O O . GLU A 1 206 ? -8.599 -31.016 13.811 1.00 81.00 206 GLU A O 1
ATOM 1618 N N . VAL A 1 207 ? -9.915 -30.265 12.149 1.00 73.75 207 VAL A N 1
ATOM 1619 C CA . VAL A 1 207 ? -8.899 -29.396 11.528 1.00 73.75 207 VAL A CA 1
ATOM 1620 C C . VAL A 1 207 ? -8.466 -28.286 12.488 1.00 73.75 207 VAL A C 1
ATOM 1622 O O . VAL A 1 207 ? -7.268 -28.066 12.663 1.00 73.75 207 VAL A O 1
ATOM 1625 N N . TYR A 1 208 ? -9.406 -27.634 13.178 1.00 70.44 208 TYR A N 1
ATOM 1626 C CA . TYR A 1 208 ? -9.097 -26.619 14.191 1.00 70.44 208 TYR A CA 1
ATOM 1627 C C . TYR A 1 208 ? -8.353 -27.201 15.391 1.00 70.44 208 TYR A C 1
ATOM 1629 O O . TYR A 1 208 ? -7.443 -26.555 15.914 1.00 70.44 208 TYR A O 1
ATOM 1637 N N . ARG A 1 209 ? -8.709 -28.412 15.834 1.00 80.00 209 ARG A N 1
ATOM 1638 C CA . ARG A 1 209 ? -7.995 -29.103 16.912 1.00 80.00 209 ARG A CA 1
ATOM 1639 C C . ARG A 1 209 ? -6.556 -29.408 16.496 1.00 80.00 209 ARG A C 1
ATOM 1641 O O . ARG A 1 209 ? -5.644 -29.040 17.228 1.00 80.00 209 ARG A O 1
ATOM 1648 N N . LEU A 1 210 ? -6.351 -29.989 15.309 1.00 78.75 210 LEU A N 1
ATOM 1649 C CA . LEU A 1 210 ? -5.015 -30.280 14.779 1.00 78.75 210 LEU A CA 1
ATOM 1650 C C . LEU A 1 210 ? -4.185 -29.006 14.597 1.00 78.75 210 LEU A C 1
ATOM 1652 O O . LEU A 1 210 ? -3.016 -28.983 14.974 1.00 78.75 210 LEU A O 1
ATOM 1656 N N . ALA A 1 211 ? -4.778 -27.940 14.055 1.00 70.75 211 ALA A N 1
ATOM 1657 C CA . ALA A 1 211 ? -4.124 -26.643 13.911 1.00 70.75 211 ALA A CA 1
ATOM 1658 C C . ALA A 1 211 ? -3.719 -26.080 15.281 1.00 70.75 211 ALA A C 1
ATOM 1660 O O . ALA A 1 211 ? -2.588 -25.650 15.470 1.00 70.75 211 ALA A O 1
ATOM 1661 N N . ARG A 1 212 ? -4.603 -26.155 16.279 1.00 72.62 212 ARG A N 1
ATOM 1662 C CA . ARG A 1 212 ? -4.319 -25.691 17.642 1.00 72.62 212 ARG A CA 1
ATOM 1663 C C . ARG A 1 212 ? -3.244 -26.519 18.354 1.00 72.62 212 ARG A C 1
ATOM 1665 O O . ARG A 1 212 ? -2.484 -25.955 19.131 1.00 72.62 212 ARG A O 1
ATOM 1672 N N . GLU A 1 213 ? -3.194 -27.827 18.121 1.00 77.69 213 GLU A N 1
ATOM 1673 C CA . GLU A 1 213 ? -2.193 -28.730 18.709 1.00 77.69 213 GLU A CA 1
ATOM 1674 C C . GLU A 1 213 ? -0.821 -28.606 18.033 1.00 77.69 213 GLU A C 1
ATOM 1676 O O . GLU A 1 213 ? 0.205 -28.798 18.682 1.00 77.69 213 GLU A O 1
ATOM 1681 N N . SER A 1 214 ? -0.800 -28.269 16.741 1.00 73.25 214 SER A N 1
ATOM 1682 C CA . SER A 1 214 ? 0.427 -28.083 15.959 1.00 73.25 214 SER A CA 1
ATOM 1683 C C . SER A 1 214 ? 1.013 -26.674 16.057 1.00 73.25 214 SER A C 1
ATOM 1685 O O . SER A 1 214 ? 2.207 -26.514 15.828 1.00 73.25 214 SER A O 1
ATOM 1687 N N . PHE A 1 215 ? 0.222 -25.672 16.451 1.00 54.94 215 PHE A N 1
ATOM 1688 C CA . PHE A 1 215 ? 0.712 -24.324 16.738 1.00 54.94 215 PHE A CA 1
ATOM 1689 C C . PHE A 1 215 ? 1.380 -24.270 18.116 1.00 54.94 215 PHE A C 1
ATOM 1691 O O . PHE A 1 215 ? 0.728 -24.092 19.149 1.00 54.94 215 PHE A O 1
ATOM 1698 N N . THR A 1 216 ? 2.704 -24.405 18.141 1.00 74.19 216 THR A N 1
ATOM 1699 C CA . THR A 1 216 ? 3.475 -24.239 19.375 1.00 74.19 216 THR A CA 1
ATOM 1700 C C . THR A 1 216 ? 3.702 -22.757 19.688 1.00 74.19 216 THR A C 1
ATOM 1702 O O . THR A 1 216 ? 3.659 -21.895 18.809 1.00 74.19 216 THR A O 1
ATOM 1705 N N . ALA A 1 217 ? 4.001 -22.429 20.949 1.00 63.50 217 ALA A N 1
ATOM 1706 C CA . ALA A 1 217 ? 4.398 -21.068 21.327 1.00 63.50 217 ALA A CA 1
ATOM 1707 C C . ALA A 1 217 ? 5.650 -20.582 20.560 1.00 63.50 217 ALA A C 1
ATOM 1709 O O . ALA A 1 217 ? 5.806 -19.386 20.334 1.00 63.50 217 ALA A O 1
ATOM 1710 N N . ALA A 1 218 ? 6.506 -21.507 20.110 1.00 62.19 218 ALA A N 1
ATOM 1711 C CA . ALA A 1 218 ? 7.662 -21.203 19.271 1.00 62.19 218 ALA A CA 1
ATOM 1712 C C . ALA A 1 218 ? 7.266 -20.828 17.831 1.00 62.19 218 ALA A C 1
ATOM 1714 O O . ALA A 1 218 ? 7.913 -19.976 17.225 1.00 62.19 218 ALA A O 1
ATOM 1715 N N . ASP A 1 219 ? 6.183 -21.405 17.298 1.00 59.91 219 ASP A N 1
ATOM 1716 C CA . ASP A 1 219 ? 5.648 -21.014 15.990 1.00 59.91 219 ASP A CA 1
ATOM 1717 C C . ASP A 1 219 ? 5.044 -19.614 16.047 1.00 59.91 219 ASP A C 1
ATOM 1719 O O . ASP A 1 219 ? 5.293 -18.811 15.153 1.00 59.91 219 ASP A O 1
ATOM 1723 N N . LEU A 1 220 ? 4.338 -19.271 17.131 1.00 58.47 220 LEU A N 1
ATOM 1724 C CA . LEU A 1 220 ? 3.899 -17.891 17.356 1.00 58.47 220 LEU A CA 1
ATOM 1725 C C . LEU A 1 220 ? 5.097 -16.942 17.384 1.00 58.47 220 LEU A C 1
ATOM 1727 O O . LEU A 1 220 ? 5.060 -15.935 16.693 1.00 58.47 220 LEU A O 1
ATOM 1731 N N . GLN A 1 221 ? 6.182 -17.311 18.070 1.00 53.59 221 GLN A N 1
ATOM 1732 C CA . GLN A 1 221 ? 7.378 -16.474 18.152 1.00 53.59 221 GLN A CA 1
ATOM 1733 C C . GLN A 1 221 ? 8.040 -16.223 16.785 1.00 53.59 221 GLN A C 1
ATOM 1735 O O . GLN A 1 221 ? 8.509 -15.120 16.514 1.00 53.59 221 GLN A O 1
ATOM 1740 N N . LYS A 1 222 ? 8.014 -17.222 15.893 1.00 53.62 222 LYS A N 1
ATOM 1741 C CA . LYS A 1 222 ? 8.503 -17.113 14.508 1.00 53.62 222 LYS A CA 1
ATOM 1742 C C . LYS A 1 222 ? 7.659 -16.171 13.640 1.00 53.62 222 LYS A C 1
ATOM 1744 O O . LYS A 1 222 ? 8.168 -15.623 12.668 1.00 53.62 222 LYS A O 1
ATOM 1749 N N . TYR A 1 223 ? 6.381 -15.997 13.971 1.00 48.84 223 TYR A N 1
ATOM 1750 C CA . TYR A 1 223 ? 5.460 -15.099 13.268 1.00 48.84 223 TYR A CA 1
ATOM 1751 C C . TYR A 1 223 ? 5.161 -13.811 14.051 1.00 48.84 223 TYR A C 1
ATOM 1753 O O . TYR A 1 223 ? 4.270 -13.069 13.645 1.00 48.84 223 TYR A O 1
ATOM 1761 N N . THR A 1 224 ? 5.878 -13.548 15.152 1.00 49.19 224 THR A N 1
ATOM 1762 C CA . THR A 1 224 ? 5.780 -12.323 15.968 1.00 49.19 224 THR A CA 1
ATOM 1763 C C . THR A 1 224 ? 7.041 -11.462 15.927 1.00 49.19 224 THR A C 1
ATOM 1765 O O . THR A 1 224 ? 7.168 -10.560 16.749 1.00 49.19 224 THR A O 1
ATOM 1768 N N . GLU A 1 225 ? 7.991 -11.716 15.021 1.00 48.72 225 GLU A N 1
ATOM 1769 C CA . GLU A 1 225 ? 9.034 -10.718 14.756 1.00 48.72 225 GLU A CA 1
ATOM 1770 C C . GLU A 1 225 ? 8.359 -9.478 14.157 1.00 48.72 225 GLU A C 1
ATOM 1772 O O . GLU A 1 225 ? 7.794 -9.516 13.065 1.00 48.72 225 GLU A O 1
ATOM 1777 N N . LEU A 1 226 ? 8.339 -8.416 14.959 1.00 52.34 226 LEU A N 1
ATOM 1778 C CA . LEU A 1 226 ? 7.779 -7.116 14.635 1.00 52.34 226 LEU A CA 1
ATOM 1779 C C . LEU A 1 226 ? 8.620 -6.504 13.510 1.00 52.34 226 LEU A C 1
ATOM 1781 O O . LEU A 1 226 ? 9.787 -6.181 13.722 1.00 52.34 226 LEU A O 1
ATOM 1785 N N . ASP A 1 227 ? 8.040 -6.352 12.322 1.00 59.03 227 ASP A N 1
ATOM 1786 C CA . ASP A 1 227 ? 8.640 -5.515 11.285 1.00 59.03 227 ASP A CA 1
ATOM 1787 C C . ASP A 1 227 ? 8.306 -4.055 11.619 1.00 59.03 227 ASP A C 1
ATOM 1789 O O . ASP A 1 227 ? 7.133 -3.672 11.658 1.00 59.03 227 ASP A O 1
ATOM 1793 N N . GLU A 1 228 ? 9.330 -3.231 11.854 1.00 72.31 2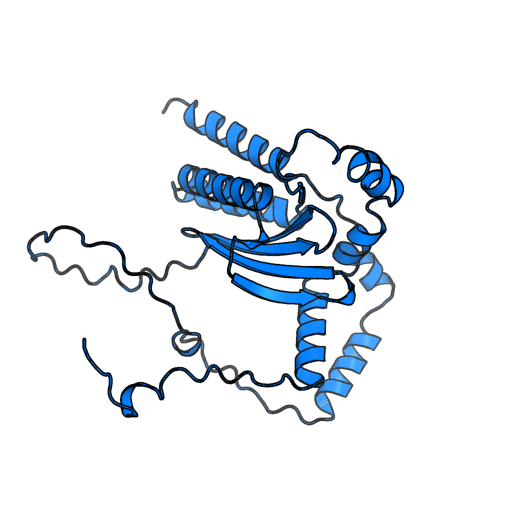28 GLU A N 1
ATOM 1794 C CA . GLU A 1 228 ? 9.164 -1.778 11.925 1.00 72.31 228 GLU A CA 1
ATOM 1795 C C . GLU A 1 228 ? 8.534 -1.292 10.609 1.00 72.31 228 GLU A C 1
ATOM 1797 O O . GLU A 1 228 ? 9.027 -1.578 9.514 1.00 72.31 228 GLU A O 1
ATOM 1802 N N . GLY A 1 229 ? 7.390 -0.608 10.703 1.00 72.31 229 GLY A N 1
ATOM 1803 C CA . GLY A 1 229 ? 6.688 -0.103 9.528 1.00 72.31 229 GLY A CA 1
ATOM 1804 C C . GLY A 1 229 ? 7.532 0.943 8.803 1.00 72.31 229 GLY A C 1
ATOM 1805 O O . GLY A 1 229 ? 7.956 1.923 9.409 1.00 72.31 229 GLY A O 1
ATOM 1806 N N . VAL A 1 230 ? 7.738 0.765 7.498 1.00 81.00 230 VAL A N 1
ATOM 1807 C CA . VAL A 1 230 ? 8.527 1.691 6.677 1.00 81.00 230 VAL A CA 1
ATOM 1808 C C . VAL A 1 230 ? 7.596 2.752 6.076 1.00 81.00 230 VAL A C 1
ATOM 1810 O O . VAL A 1 230 ? 6.560 2.389 5.501 1.00 81.00 230 VAL A O 1
ATOM 1813 N N . PRO A 1 231 ? 7.913 4.057 6.177 1.00 83.62 231 PRO A N 1
ATOM 1814 C CA . PRO A 1 231 ? 7.117 5.109 5.550 1.00 83.62 231 PRO A CA 1
ATOM 1815 C C . PRO A 1 231 ? 7.116 4.994 4.020 1.00 83.62 231 PRO A C 1
ATOM 1817 O O . PRO A 1 231 ? 8.167 4.890 3.384 1.00 83.62 231 PRO A O 1
ATOM 1820 N N . ALA A 1 232 ? 5.944 5.094 3.385 1.00 81.62 232 ALA A N 1
ATOM 1821 C CA . ALA A 1 232 ? 5.836 4.897 1.934 1.00 81.62 232 ALA A CA 1
ATOM 1822 C C . ALA A 1 232 ? 6.630 5.904 1.095 1.00 81.62 232 ALA A C 1
ATOM 1824 O O . ALA A 1 232 ? 7.098 5.571 0.003 1.00 81.62 232 ALA A O 1
ATOM 1825 N N . ARG A 1 233 ? 6.831 7.116 1.617 1.00 85.12 233 ARG A N 1
ATOM 1826 C CA . ARG A 1 233 ? 7.635 8.147 0.953 1.00 85.12 233 ARG A CA 1
ATOM 1827 C C . ARG A 1 233 ? 9.107 7.772 0.834 1.00 85.12 233 ARG A C 1
ATOM 1829 O O . ARG A 1 233 ? 9.717 8.097 -0.181 1.00 85.12 233 ARG A O 1
ATOM 1836 N N . GLU A 1 234 ? 9.665 7.078 1.823 1.00 89.31 234 GLU A N 1
ATOM 1837 C CA . GLU A 1 234 ? 11.060 6.628 1.775 1.00 89.31 234 GLU A CA 1
ATOM 1838 C C . GLU A 1 234 ? 11.247 5.578 0.684 1.00 89.31 234 GLU A C 1
ATOM 1840 O O . GLU A 1 234 ? 12.149 5.692 -0.148 1.00 89.31 234 GLU A O 1
ATOM 1845 N N . VAL A 1 235 ? 10.316 4.621 0.618 1.00 87.25 235 VAL A N 1
ATOM 1846 C CA . VAL A 1 235 ? 10.303 3.595 -0.427 1.00 87.25 235 VAL A CA 1
ATOM 1847 C C . VAL A 1 235 ? 10.205 4.249 -1.803 1.00 87.25 235 VAL A C 1
ATOM 1849 O O . VAL A 1 235 ? 11.014 3.950 -2.676 1.00 87.25 235 VAL A O 1
ATOM 1852 N N . LEU A 1 236 ? 9.267 5.179 -2.012 1.00 88.44 236 LEU A N 1
ATOM 1853 C CA . LEU A 1 236 ? 9.127 5.881 -3.293 1.00 88.44 236 LEU A CA 1
ATOM 1854 C C . LEU A 1 236 ? 10.400 6.631 -3.699 1.00 88.44 236 LEU A C 1
ATOM 1856 O O . LEU A 1 236 ? 10.840 6.490 -4.842 1.00 88.44 236 LEU A O 1
ATOM 1860 N N . ALA A 1 237 ? 11.014 7.369 -2.774 1.00 90.25 237 ALA A N 1
ATOM 1861 C CA . ALA A 1 237 ? 12.242 8.109 -3.043 1.00 90.25 237 ALA A CA 1
ATOM 1862 C C . ALA A 1 237 ? 13.386 7.180 -3.491 1.00 90.25 237 ALA A C 1
ATOM 1864 O O . ALA A 1 237 ? 14.117 7.503 -4.432 1.00 90.25 237 ALA A O 1
ATOM 1865 N N . GLU A 1 238 ? 13.515 5.998 -2.879 1.00 90.19 238 GLU A N 1
ATOM 1866 C CA . GLU A 1 238 ? 14.490 4.984 -3.296 1.00 90.19 238 GLU A CA 1
ATOM 1867 C C . GLU A 1 238 ? 14.215 4.484 -4.727 1.00 90.19 238 GLU A C 1
ATOM 1869 O O . GLU A 1 238 ? 15.135 4.373 -5.548 1.00 90.19 238 GLU A O 1
ATOM 1874 N N . LEU A 1 239 ? 12.946 4.212 -5.061 1.00 87.81 239 LEU A N 1
ATOM 1875 C CA . LEU A 1 239 ? 12.562 3.728 -6.392 1.00 87.81 239 LEU A CA 1
ATOM 1876 C C . LEU A 1 239 ? 12.806 4.785 -7.479 1.00 87.81 239 LEU A C 1
ATOM 1878 O O . LEU A 1 239 ? 13.270 4.433 -8.568 1.00 87.81 239 LEU A O 1
ATOM 1882 N N . GLU A 1 240 ? 12.531 6.057 -7.191 1.00 88.88 240 GLU A N 1
ATOM 1883 C CA . GLU A 1 240 ? 12.786 7.183 -8.096 1.00 88.88 240 GLU A CA 1
ATOM 1884 C C . GLU A 1 240 ? 14.285 7.397 -8.328 1.00 88.88 240 GLU A C 1
ATOM 1886 O O . GLU A 1 240 ? 14.729 7.488 -9.477 1.00 88.88 240 GLU A O 1
ATOM 1891 N N . ALA A 1 241 ? 15.089 7.397 -7.260 1.00 90.69 241 ALA A N 1
ATOM 1892 C CA . ALA A 1 241 ? 16.541 7.529 -7.362 1.00 90.69 241 ALA A CA 1
ATOM 1893 C C . ALA A 1 241 ? 17.148 6.406 -8.216 1.00 90.69 241 ALA A C 1
ATOM 1895 O O . ALA A 1 241 ? 17.972 6.648 -9.103 1.00 90.69 241 ALA A O 1
ATOM 1896 N N . ALA A 1 242 ? 16.689 5.172 -8.006 1.00 85.12 242 ALA A N 1
ATOM 1897 C CA . ALA A 1 242 ? 17.130 4.036 -8.797 1.00 85.12 242 ALA A CA 1
ATOM 1898 C C . ALA A 1 242 ? 16.644 4.101 -10.258 1.00 85.12 242 ALA A C 1
ATOM 1900 O O . ALA A 1 242 ? 17.313 3.557 -11.132 1.00 85.12 242 ALA A O 1
ATOM 1901 N N . GLN A 1 243 ? 15.492 4.718 -10.543 1.00 84.62 243 GLN A N 1
ATOM 1902 C CA . GLN A 1 243 ? 15.004 4.905 -11.914 1.00 84.62 243 GLN A CA 1
ATOM 1903 C C . GLN A 1 243 ? 15.887 5.909 -12.659 1.00 84.62 243 GLN A C 1
ATOM 1905 O O . GLN A 1 243 ? 16.367 5.617 -13.753 1.00 84.62 243 GLN A O 1
ATOM 1910 N N . LYS A 1 244 ? 16.195 7.038 -12.017 1.00 88.38 244 LYS A N 1
ATOM 1911 C CA . LYS A 1 244 ? 17.094 8.057 -12.564 1.00 88.38 244 LYS A CA 1
ATOM 1912 C C . LYS A 1 244 ? 18.485 7.494 -12.884 1.00 88.38 244 LYS A C 1
ATOM 1914 O O . LYS A 1 244 ? 19.026 7.753 -13.953 1.00 88.38 244 LYS A O 1
ATOM 1919 N N . ALA A 1 245 ? 19.030 6.645 -12.010 1.00 90.44 245 ALA A N 1
ATOM 1920 C CA . ALA A 1 245 ? 20.321 5.991 -12.235 1.00 90.44 245 ALA A CA 1
ATOM 1921 C C . ALA A 1 245 ? 20.334 5.021 -13.438 1.00 90.44 245 ALA A C 1
ATOM 1923 O O . ALA A 1 245 ? 21.399 4.748 -13.996 1.00 90.44 245 ALA A O 1
ATOM 1924 N N . ILE A 1 246 ? 19.178 4.472 -13.831 1.00 87.81 246 ILE A N 1
ATOM 1925 C CA . ILE A 1 246 ? 19.047 3.640 -15.037 1.00 87.81 246 ILE A CA 1
ATOM 1926 C C . ILE A 1 246 ? 19.030 4.526 -16.289 1.00 87.81 246 ILE A C 1
ATOM 1928 O O . ILE A 1 246 ? 19.677 4.182 -17.274 1.00 87.81 246 ILE A O 1
ATOM 1932 N N . GLU A 1 247 ? 18.338 5.665 -16.239 1.00 88.00 247 GLU A N 1
ATOM 1933 C CA . GLU A 1 247 ? 18.222 6.612 -17.358 1.00 88.00 247 GLU A CA 1
ATOM 1934 C C . GLU A 1 247 ? 19.536 7.342 -17.673 1.00 88.00 247 GLU A C 1
ATOM 1936 O O . GLU A 1 247 ? 19.811 7.644 -18.831 1.00 88.00 247 GLU A O 1
ATOM 1941 N N . GLU A 1 248 ? 20.373 7.592 -16.664 1.00 93.00 248 GLU A N 1
ATOM 1942 C CA . GLU A 1 248 ? 21.658 8.282 -16.831 1.00 93.00 248 GLU A CA 1
ATOM 1943 C C . GLU A 1 248 ? 22.776 7.401 -17.411 1.00 93.00 248 GLU A C 1
ATOM 1945 O O . GLU A 1 248 ? 23.821 7.931 -17.791 1.00 93.00 248 GLU A O 1
ATOM 1950 N N . LYS A 1 249 ? 22.603 6.074 -17.503 1.00 87.94 249 LYS A N 1
ATOM 1951 C CA . LYS A 1 249 ? 23.610 5.205 -18.129 1.00 87.94 249 LYS A CA 1
ATOM 1952 C C . LYS A 1 249 ? 23.550 5.373 -19.655 1.00 87.94 249 LYS A C 1
ATOM 1954 O O . LYS A 1 249 ? 22.568 4.932 -20.254 1.00 87.94 249 LYS A O 1
ATOM 1959 N N . PRO A 1 250 ? 24.568 5.985 -20.297 1.00 78.69 250 PRO A N 1
ATOM 1960 C CA . PRO A 1 250 ? 24.591 6.120 -21.749 1.00 78.69 250 PRO A CA 1
ATOM 1961 C C . PRO A 1 250 ? 24.595 4.730 -22.396 1.00 78.69 250 PRO A C 1
ATOM 1963 O O . PRO A 1 250 ? 25.306 3.837 -21.928 1.00 78.69 250 PRO A O 1
ATOM 1966 N N . GLN A 1 251 ? 23.765 4.569 -23.432 1.00 66.69 251 GLN A N 1
ATOM 1967 C CA . GLN A 1 251 ? 23.702 3.361 -24.263 1.00 66.69 251 GLN A CA 1
ATOM 1968 C C . GLN A 1 251 ? 25.005 3.124 -25.026 1.00 66.69 251 GLN A C 1
ATOM 1970 O O . GLN A 1 251 ? 25.615 4.120 -25.480 1.00 66.69 251 GLN A O 1
#

Foldseek 3Di:
DDDDDPVVPPPDPPPPPDQDPVSVVVVVVVVPVLCDVLNVVCLVPVPPVPCVPPQVPPPVPDPDPQFAFEWEFPVQLVVLVVVLVVCVVVVNNVVSLVQLVVVNVCLRRPVPVAADFDDADVVQQWTWGWHDDDQKIWIKIQHNPGSYIYTSHMDGRPPPPVPPPPDDPDDDDDDDDDDDDDDDDPVVDPDPPPPPDPDDPVRVVVVVVVVVVPDDPVNSVVRNPNGDIDGVVVSSVVSVVVVVVVVPDDD

Radius of gyration: 23.14 Å; chains: 1; bounding box: 66×59×67 Å